Protein 8TFY (pdb70)

Structure (mmCIF, N/CA/C/O backbone):
data_8TFY
#
_entry.id   8TFY
#
_cell.length_a   38.671
_cell.length_b   44.531
_cell.length_c   124.808
_cell.angle_alpha   90.00
_cell.angle_beta   90.00
_cell.angle_gamma   90.00
#
_symmetry.space_group_name_H-M   'P 21 21 21'
#
loop_
_entity.id
_entity.type
_entity.pdbx_description
1 polymer "Probable RNA 2'-phosphotransferase"
2 non-polymer 'NADP NICOTINAMIDE-ADENINE-DINUCLEOTIDE PHOSPHATE'
3 non-polymer 'CHLORIDE ION'
4 water water
#
loop_
_atom_site.group_PDB
_atom_site.id
_atom_site.type_symbol
_atom_site.label_atom_id
_atom_site.label_alt_id
_atom_site.label_comp_id
_atom_site.label_asym_id
_atom_site.label_entity_id
_atom_site.label_seq_id
_atom_site.pdbx_PDB_ins_code
_atom_site.Cartn_x
_atom_site.Cartn_y
_atom_site.Cartn_z
_atom_site.occupancy
_atom_site.B_iso_or_equiv
_atom_site.auth_seq_id
_atom_site.auth_comp_id
_atom_site.auth_asym_id
_atom_site.auth_atom_id
_atom_site.pdbx_PDB_model_num
ATOM 1 N N . SER A 1 1 ? -8.051 12.068 58.563 1.00 29.12 1 SER A N 1
ATOM 2 C CA . SER A 1 1 ? -7.820 10.710 58.084 1.00 26.86 1 SER A CA 1
ATOM 3 C C . SER A 1 1 ? -6.458 10.555 57.432 1.00 25.34 1 SER A C 1
ATOM 4 O O . SER A 1 1 ? -5.880 11.544 56.904 1.00 22.43 1 SER A O 1
ATOM 7 N N . ARG A 1 2 ? -5.968 9.303 57.435 1.00 27.25 2 ARG A N 1
ATOM 8 C CA . ARG A 1 2 ? -4.714 8.991 56.751 1.00 22.53 2 ARG A CA 1
ATOM 9 C C . ARG A 1 2 ? -4.757 9.403 55.281 1.00 19.25 2 ARG A C 1
ATOM 10 O O . ARG A 1 2 ? -3.767 9.901 54.741 1.00 18.76 2 ARG A O 1
ATOM 18 N N . PHE A 1 3 ? -5.887 9.183 54.615 1.00 19.37 3 PHE A N 1
ATOM 19 C CA . PHE A 1 3 ? -5.974 9.518 53.197 1.00 21.09 3 PHE A CA 1
ATOM 20 C C . PHE A 1 3 ? -5.815 11.022 52.960 1.00 19.66 3 PHE A C 1
ATOM 21 O O . PHE A 1 3 ? -5.036 11.445 52.097 1.00 21.29 3 PHE A O 1
ATOM 29 N N . LYS A 1 4 ? -6.554 11.849 53.706 1.00 21.54 4 LYS A N 1
ATOM 30 C CA . LYS A 1 4 ? -6.475 13.295 53.488 1.00 20.68 4 LYS A CA 1
ATOM 31 C C . LYS A 1 4 ? -5.068 13.823 53.763 1.00 19.59 4 LYS A C 1
ATOM 32 O O . LYS A 1 4 ? -4.509 14.608 52.974 1.00 21.18 4 LYS A O 1
ATOM 38 N N . VAL A 1 5 ? -4.476 13.403 54.885 1.00 18.24 5 VAL A N 1
ATOM 39 C CA . VAL A 1 5 ? -3.143 13.901 55.214 1.00 17.21 5 VAL A CA 1
ATOM 40 C C . VAL A 1 5 ? -2.116 13.380 54.214 1.00 16.75 5 VAL A C 1
ATOM 41 O O . VAL A 1 5 ? -1.189 14.104 53.832 1.00 16.97 5 VAL A O 1
ATOM 45 N N . SER A 1 6 ? -2.243 12.118 53.787 1.00 15.49 6 SER A N 1
ATOM 46 C CA . SER A 1 6 ? -1.295 11.582 52.813 1.00 14.40 6 SER A CA 1
ATOM 47 C C . SER A 1 6 ? -1.405 12.315 51.486 1.00 16.06 6 SER A C 1
ATOM 48 O O . SER A 1 6 ? -0.393 12.580 50.835 1.00 15.32 6 SER A O 1
ATOM 51 N N . LYS A 1 7 ? -2.624 12.643 51.062 1.00 16.95 7 LYS A N 1
ATOM 52 C CA . LYS A 1 7 ? -2.776 13.376 49.810 1.00 17.46 7 LYS A CA 1
ATOM 53 C C . LYS A 1 7 ? -2.086 14.729 49.893 1.00 15.00 7 LYS A C 1
ATOM 54 O O . LYS A 1 7 ? -1.403 15.155 48.939 1.00 17.21 7 LYS A O 1
ATOM 60 N N . LEU A 1 8 ? -2.218 15.404 51.045 1.00 17.50 8 LEU A N 1
ATOM 61 C CA . LEU A 1 8 ? -1.507 16.670 51.217 1.00 15.65 8 LEU A CA 1
ATOM 62 C C . LEU A 1 8 ? 0.005 16.464 51.238 1.00 15.90 8 LEU A C 1
ATOM 63 O O . LEU A 1 8 ? 0.759 17.263 50.662 1.00 15.97 8 LEU A O 1
ATOM 68 N N . MET A 1 9 ? 0.472 15.415 51.924 1.00 15.61 9 MET A N 1
ATOM 69 C CA . MET A 1 9 ? 1.908 15.152 51.980 1.00 15.09 9 MET A CA 1
ATOM 70 C C . MET A 1 9 ? 2.436 14.970 50.558 1.00 15.60 9 MET A C 1
ATOM 71 O O . MET A 1 9 ? 3.503 15.483 50.208 1.00 15.86 9 MET A O 1
ATOM 76 N N . ALA A 1 10 ? 1.703 14.205 49.736 1.00 15.26 10 ALA A N 1
ATOM 77 C CA . ALA A 1 10 ? 2.157 13.944 48.368 1.00 16.01 10 ALA A CA 1
ATOM 78 C C . ALA A 1 10 ? 2.181 15.228 47.543 1.00 14.73 10 ALA A C 1
ATOM 79 O O . ALA A 1 10 ? 3.113 15.455 46.757 1.00 15.35 10 ALA A O 1
ATOM 81 N N . TYR A 1 11 ? 1.193 16.095 47.739 1.00 15.14 11 TYR A N 1
ATOM 82 C CA . TYR A 1 11 ? 1.196 17.388 47.051 1.00 14.99 11 TYR A CA 1
ATOM 83 C C . TYR A 1 11 ? 2.412 18.227 47.446 1.00 16.74 11 TYR A C 1
ATOM 84 O O . TYR A 1 11 ? 3.108 18.786 46.585 1.00 17.08 11 TYR A O 1
ATOM 93 N N . ILE A 1 12 ? 2.697 18.307 48.752 1.00 15.26 12 ILE A N 1
ATOM 94 C CA . ILE A 1 12 ? 3.820 19.118 49.233 1.00 15.31 12 ILE A CA 1
ATOM 95 C C . ILE A 1 12 ? 5.156 18.557 48.746 1.00 15.45 12 ILE A C 1
ATOM 96 O O . ILE A 1 12 ? 6.035 19.305 48.283 1.00 17.64 12 ILE A O 1
ATOM 101 N N . LEU A 1 13 ? 5.331 17.236 48.837 1.00 14.97 13 LEU A N 1
ATOM 102 C CA . LEU A 1 13 ? 6.625 16.616 48.567 1.00 14.61 13 LEU A CA 1
ATOM 103 C C . LEU A 1 13 ? 6.884 16.433 47.081 1.00 15.85 13 LEU A C 1
ATOM 104 O O . LEU A 1 13 ? 8.051 16.435 46.667 1.00 15.65 13 LEU A O 1
ATOM 109 N N . ARG A 1 14 ? 5.825 16.251 46.269 1.00 14.75 14 ARG A N 1
ATOM 110 C CA . ARG A 1 14 ? 6.013 16.058 44.828 1.00 15.40 14 ARG A CA 1
ATOM 111 C C . ARG A 1 14 ? 5.905 17.339 44.024 1.00 15.40 14 ARG A C 1
ATOM 112 O O . ARG A 1 14 ? 6.534 17.443 42.957 1.00 17.39 14 ARG A O 1
ATOM 120 N N . HIS A 1 15 ? 5.095 18.308 44.483 1.00 15.70 15 HIS A N 1
ATOM 121 C CA . HIS A 1 15 ? 4.680 19.366 43.571 1.00 16.56 15 HIS A CA 1
ATOM 122 C C . HIS A 1 15 ? 4.902 20.777 44.081 1.00 19.19 15 HIS A C 1
ATOM 123 O O . HIS A 1 15 ? 5.264 21.646 43.295 1.00 22.03 15 HIS A O 1
ATOM 130 N N . SER A 1 16 ? 4.630 21.066 45.352 1.00 17.37 16 SER A N 1
ATOM 131 C CA . SER A 1 16 ? 4.623 22.463 45.790 1.00 18.15 16 SER A CA 1
ATOM 132 C C . SER A 1 16 ? 5.204 22.626 47.189 1.00 19.44 16 SER A C 1
ATOM 133 O O . SER A 1 16 ? 4.549 23.159 48.092 1.00 21.71 16 SER A O 1
ATOM 136 N N . PRO A 1 17 ? 6.468 22.235 47.390 1.00 17.99 17 PRO A N 1
ATOM 137 C CA . PRO A 1 17 ? 7.055 22.418 48.734 1.00 18.51 17 PRO A CA 1
ATOM 138 C C . PRO A 1 17 ? 7.350 23.867 49.079 1.00 21.57 17 PRO A C 1
ATOM 139 O O . PRO A 1 17 ? 7.231 24.245 50.252 1.00 21.76 17 PRO A O 1
ATOM 143 N N . TRP A 1 18 ? 7.735 24.692 48.098 1.00 22.15 18 TRP A N 1
ATOM 144 C CA . TRP A 1 18 ? 8.087 26.082 48.382 1.00 22.43 18 TRP A CA 1
ATOM 145 C C . TRP A 1 18 ? 6.880 26.886 48.862 1.00 26.21 18 TRP A C 1
ATOM 146 O O . TRP A 1 18 ? 7.034 27.791 49.690 1.00 25.45 18 TRP A O 1
ATOM 157 N N . GLU A 1 19 ? 5.678 26.546 48.383 1.00 25.09 19 GLU A N 1
ATOM 158 C CA . GLU A 1 19 ? 4.443 27.179 48.842 1.00 25.44 19 GLU A CA 1
ATOM 159 C C . GLU A 1 19 ? 4.259 27.036 50.354 1.00 25.98 19 GLU A C 1
ATOM 160 O O . GLU A 1 19 ? 3.639 27.896 50.996 1.00 26.37 19 GLU A O 1
ATOM 166 N N . PHE A 1 20 ? 4.787 25.962 50.934 1.00 25.04 20 PHE A N 1
ATOM 167 C CA . PHE A 1 20 ? 4.684 25.707 52.362 1.00 27.28 20 PHE A CA 1
ATOM 168 C C . PHE A 1 20 ? 5.949 26.085 53.117 1.00 28.14 20 PHE A C 1
ATOM 169 O O . PHE A 1 20 ? 6.079 25.740 54.296 1.00 32.32 20 PHE A O 1
ATOM 177 N N . GLY A 1 21 ? 6.876 26.790 52.472 1.00 27.69 21 GLY A N 1
ATOM 178 C CA . GLY A 1 21 ? 8.098 27.219 53.124 1.00 28.26 21 GLY A CA 1
ATOM 179 C C . GLY A 1 21 ? 9.178 26.171 53.201 1.00 26.58 21 GLY A C 1
ATOM 180 O O . GLY A 1 21 ? 10.127 26.342 53.979 1.00 29.52 21 GLY A O 1
ATOM 181 N N . LEU A 1 22 ? 9.063 25.088 52.437 1.00 24.19 22 LEU A N 1
ATOM 182 C CA . LEU A 1 22 ? 10.028 23.997 52.464 1.00 21.88 22 LEU A CA 1
ATOM 183 C C . LEU A 1 22 ? 10.935 24.058 51.245 1.00 24.59 22 LEU A C 1
ATOM 184 O O . LEU A 1 22 ? 10.480 24.348 50.132 1.00 29.53 22 LEU A O 1
ATOM 189 N N . GLU A 1 23 ? 12.209 23.745 51.462 1.00 23.13 23 GLU A N 1
ATOM 190 C CA . GLU A 1 23 ? 13.235 23.742 50.414 1.00 24.15 23 GLU A CA 1
ATOM 191 C C . GLU A 1 23 ? 13.801 22.338 50.271 1.00 24.77 23 GLU A C 1
ATOM 192 O O . GLU A 1 23 ? 14.667 21.932 51.070 1.00 27.65 23 GLU A O 1
ATOM 198 N N . PRO A 1 24 ? 13.346 21.551 49.301 1.00 22.40 24 PRO A N 1
ATOM 199 C CA . PRO A 1 24 ? 13.878 20.192 49.161 1.00 18.99 24 PRO A CA 1
ATOM 200 C C . PRO A 1 24 ? 15.331 20.220 48.706 1.00 21.97 24 PRO A C 1
ATOM 201 O O . PRO A 1 24 ? 15.769 21.137 48.002 1.00 24.96 24 PRO A O 1
ATOM 205 N N . ASP A 1 25 ? 16.090 19.211 49.137 1.00 22.58 25 ASP A N 1
ATOM 206 C CA . ASP A 1 25 ? 17.445 19.058 48.632 1.00 24.06 25 ASP A CA 1
ATOM 207 C C . ASP A 1 25 ? 17.384 18.392 47.261 1.00 24.50 25 ASP A C 1
ATOM 208 O O . ASP A 1 25 ? 16.304 18.083 46.745 1.00 23.52 25 ASP A O 1
ATOM 213 N N . GLU A 1 26 ? 18.557 18.168 46.659 1.00 27.11 26 GLU A N 1
ATOM 214 C CA . GLU A 1 26 ? 18.603 17.653 45.294 1.00 26.06 26 GLU A CA 1
ATOM 215 C C . GLU A 1 26 ? 17.964 16.277 45.153 1.00 24.08 26 GLU A C 1
ATOM 216 O O . GLU A 1 26 ? 17.616 15.882 44.031 1.00 24.66 26 GLU A O 1
ATOM 222 N N . GLU A 1 27 ? 17.806 15.536 46.253 1.00 22.51 27 GLU A N 1
ATOM 223 C CA . GLU A 1 27 ? 17.225 14.202 46.232 1.00 21.50 27 GLU A CA 1
ATOM 224 C C . GLU A 1 27 ? 15.749 14.204 46.598 1.00 19.63 27 GLU A C 1
ATOM 225 O O . GLU A 1 27 ? 15.157 13.125 46.740 1.00 21.69 27 GLU A O 1
ATOM 231 N N . GLY A 1 28 ? 15.147 15.388 46.763 1.00 18.65 28 GLY A N 1
ATOM 232 C CA . GLY A 1 28 ? 13.743 15.504 47.111 1.00 16.64 28 GLY A CA 1
ATOM 233 C C . GLY A 1 28 ? 13.435 15.495 48.595 1.00 15.92 28 GLY A C 1
ATOM 234 O O . GLY A 1 28 ? 12.251 15.544 48.961 1.00 16.42 28 GLY A O 1
ATOM 235 N N . PHE A 1 29 ? 14.447 15.467 49.459 1.00 17.89 29 PHE A N 1
ATOM 236 C CA . PHE A 1 29 ? 14.203 15.368 50.895 1.00 15.41 29 PHE A CA 1
ATOM 237 C C . PHE A 1 29 ? 13.918 16.734 51.516 1.00 18.12 29 PHE A C 1
ATOM 238 O O . PHE A 1 29 ? 14.560 17.734 51.185 1.00 21.17 29 PHE A O 1
ATOM 246 N N . VAL A 1 30 ? 12.986 16.764 52.466 1.00 16.52 30 VAL A N 1
ATOM 247 C CA . VAL A 1 30 ? 12.783 17.925 53.325 1.00 16.84 30 VAL A CA 1
ATOM 248 C C . VAL A 1 30 ? 12.858 17.464 54.771 1.00 16.75 30 VAL A C 1
ATOM 249 O O . VAL A 1 30 ? 12.755 16.273 55.077 1.00 18.13 30 VAL A O 1
ATOM 253 N N . SER A 1 31 ? 13.027 18.430 55.670 1.00 18.39 31 SER A N 1
ATOM 254 C CA . SER A 1 31 ? 12.993 18.104 57.093 1.00 20.12 31 SER A CA 1
ATOM 255 C C . SER A 1 31 ? 11.603 17.614 57.479 1.00 20.24 31 SER A C 1
ATOM 256 O O . SER A 1 31 ? 10.603 18.271 57.178 1.00 19.39 31 SER A O 1
ATOM 259 N N . ILE A 1 32 ? 11.538 16.475 58.180 1.00 18.00 32 ILE A N 1
ATOM 260 C CA . ILE A 1 32 ? 10.237 15.961 58.585 1.00 18.06 32 ILE A CA 1
ATOM 261 C C . ILE A 1 32 ? 9.616 16.852 59.655 1.00 19.07 32 ILE A C 1
ATOM 262 O O . ILE A 1 32 ? 8.387 16.969 59.732 1.00 18.93 32 ILE A O 1
ATOM 267 N N . GLU A 1 33 ? 10.432 17.486 60.506 1.00 21.58 33 GLU A N 1
ATOM 268 C CA . GLU A 1 33 ? 9.849 18.419 61.478 1.00 21.06 33 GLU A CA 1
ATOM 269 C C . GLU A 1 33 ? 9.233 19.634 60.782 1.00 22.51 33 GLU A C 1
ATOM 270 O O . GLU A 1 33 ? 8.140 20.100 61.157 1.00 23.07 33 GLU A O 1
ATOM 276 N N . GLU A 1 34 ? 9.889 20.133 59.728 1.00 21.19 34 GLU A N 1
ATOM 277 C CA . GLU A 1 34 ? 9.284 21.232 58.991 1.00 23.02 34 GLU A CA 1
ATOM 278 C C . GLU A 1 34 ? 8.049 20.761 58.232 1.00 21.74 34 GLU A C 1
ATOM 279 O O . GLU A 1 34 ? 7.080 21.521 58.100 1.00 20.96 34 GLU A O 1
ATOM 285 N N . LEU A 1 35 ? 8.053 19.513 57.739 1.00 20.21 35 LEU A N 1
ATOM 286 C CA . LEU A 1 35 ? 6.862 19.000 57.071 1.00 16.97 35 LEU A CA 1
ATOM 287 C C . LEU A 1 35 ? 5.684 18.929 58.034 1.00 17.03 35 LEU A C 1
ATOM 288 O O . LEU A 1 35 ? 4.550 19.256 57.657 1.00 19.23 35 LEU A O 1
ATOM 293 N N . VAL A 1 36 ? 5.929 18.520 59.286 1.00 17.99 36 VAL A N 1
ATOM 294 C CA . VAL A 1 36 ? 4.847 18.516 60.274 1.00 20.01 36 VAL A CA 1
ATOM 295 C C . VAL A 1 36 ? 4.294 19.922 60.442 1.00 21.94 36 VAL A C 1
ATOM 296 O O . VAL A 1 36 ? 3.075 20.132 60.435 1.00 21.84 36 VAL A O 1
ATOM 300 N N . ASN A 1 37 ? 5.188 20.908 60.594 1.00 22.14 37 ASN A N 1
ATOM 301 C CA . ASN A 1 37 ? 4.727 22.290 60.734 1.00 24.49 37 ASN A CA 1
ATOM 302 C C . ASN A 1 37 ? 3.912 22.745 59.520 1.00 24.64 37 ASN A C 1
ATOM 303 O O . ASN A 1 37 ? 2.907 23.449 59.668 1.00 27.67 37 ASN A O 1
ATOM 308 N N . ALA A 1 38 ? 4.326 22.345 58.316 1.00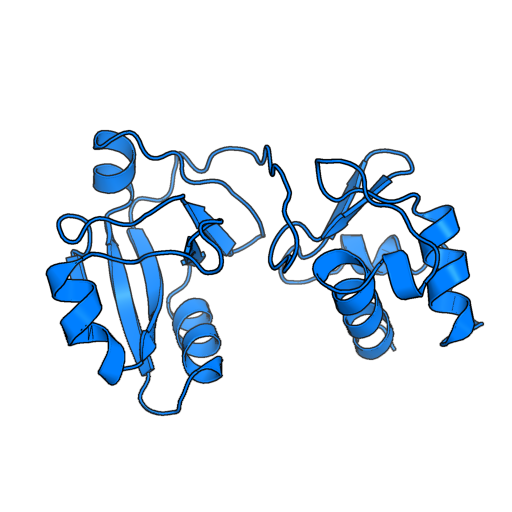 21.69 38 ALA A N 1
ATOM 309 C CA . ALA A 1 38 ? 3.590 22.689 57.102 1.00 22.04 38 ALA A CA 1
ATOM 310 C C . ALA A 1 38 ? 2.200 22.063 57.095 1.00 23.66 38 ALA A C 1
ATOM 311 O O . ALA A 1 38 ? 1.197 22.739 56.832 1.00 23.77 38 ALA A O 1
ATOM 313 N N . VAL A 1 39 ? 2.130 20.756 57.354 1.00 20.09 39 VAL A N 1
ATOM 314 C CA . VAL A 1 39 ? 0.858 20.043 57.345 1.00 18.73 39 VAL A CA 1
ATOM 315 C C . VAL A 1 39 ? -0.078 20.583 58.414 1.00 21.33 39 VAL A C 1
ATOM 316 O O . VAL A 1 39 ? -1.296 20.640 58.208 1.00 23.18 39 VAL A O 1
ATOM 320 N N . ARG A 1 40 ? 0.464 20.998 59.564 1.00 21.04 40 ARG A N 1
ATOM 321 C CA . ARG A 1 40 ? -0.385 21.514 60.636 1.00 25.19 40 ARG A CA 1
ATOM 322 C C . ARG A 1 40 ? -1.060 22.833 60.268 1.00 29.36 40 ARG A C 1
ATOM 323 O O . ARG A 1 40 ? -2.008 23.224 60.950 1.00 33.15 40 ARG A O 1
ATOM 331 N N . LYS A 1 41 ? -0.620 23.509 59.193 1.00 29.59 41 LYS A N 1
ATOM 332 C CA . LYS A 1 41 ? -1.348 24.682 58.710 1.00 31.72 41 LYS A CA 1
ATOM 333 C C . LYS A 1 41 ? -2.729 24.302 58.194 1.00 32.52 41 LYS A C 1
ATOM 334 O O . LYS A 1 41 ? -3.652 25.130 58.217 1.00 35.03 41 LYS A O 1
ATOM 340 N N . VAL A 1 42 ? -2.885 23.069 57.722 1.00 29.55 42 VAL A N 1
ATOM 341 C CA . VAL A 1 42 ? -4.166 22.567 57.244 1.00 28.04 42 VAL A CA 1
ATOM 342 C C . VAL A 1 42 ? -4.840 21.669 58.275 1.00 24.21 42 VAL A C 1
ATOM 343 O O . VAL A 1 42 ? -6.043 21.790 58.518 1.00 26.95 42 VAL A O 1
ATOM 347 N N . TYR A 1 43 ? -4.069 20.773 58.893 1.00 24.62 43 TYR A N 1
ATOM 348 C CA . TYR A 1 43 ? -4.580 19.741 59.800 1.00 24.24 43 TYR A CA 1
ATOM 349 C C . TYR A 1 43 ? -3.810 19.855 61.110 1.00 25.09 43 TYR A C 1
ATOM 350 O O . TYR A 1 43 ? -2.794 19.170 61.308 1.00 25.39 43 TYR A O 1
ATOM 359 N N . PRO A 1 44 ? -4.266 20.708 62.032 1.00 27.89 44 PRO A N 1
ATOM 360 C CA . PRO A 1 44 ? -3.428 21.057 63.201 1.00 27.80 44 PRO A CA 1
ATOM 361 C C . PRO A 1 44 ? -3.187 19.913 64.170 1.00 27.94 44 PRO A C 1
ATOM 362 O O . PRO A 1 44 ? -2.269 20.014 64.997 1.00 31.00 44 PRO A O 1
ATOM 366 N N . TRP A 1 45 ? -3.967 18.837 64.097 1.00 26.12 45 TRP A N 1
ATOM 367 C CA . TRP A 1 45 ? -3.837 17.687 64.988 1.00 23.45 45 TRP A CA 1
ATOM 368 C C . TRP A 1 45 ? -2.740 16.714 64.550 1.00 22.33 45 TRP A C 1
ATOM 369 O O . TRP A 1 45 ? -2.479 15.733 65.251 1.00 24.56 45 TRP A O 1
ATOM 380 N N . VAL A 1 46 ? -2.091 16.947 63.406 1.00 20.67 46 VAL A N 1
ATOM 381 C CA . VAL A 1 46 ? -1.070 16.025 62.930 1.00 20.16 46 VAL A CA 1
ATOM 382 C C . VAL A 1 46 ? 0.188 16.136 63.794 1.00 19.35 46 VAL A C 1
ATOM 383 O O . VAL A 1 46 ? 0.534 17.216 64.300 1.00 24.10 46 VAL A O 1
ATOM 387 N N . THR A 1 47 ? 0.859 14.997 63.992 1.00 18.60 47 THR A N 1
ATOM 388 C CA . THR A 1 47 ? 2.104 14.882 64.739 1.00 21.30 47 THR A CA 1
ATOM 389 C C . THR A 1 47 ? 3.162 14.217 63.871 1.00 18.43 47 THR A C 1
ATOM 390 O O . THR A 1 47 ? 2.853 13.589 62.841 1.00 18.93 47 THR A O 1
ATOM 394 N N . GLU A 1 48 ? 4.424 14.357 64.302 1.00 19.00 48 GLU A N 1
ATOM 395 C CA . GLU A 1 48 ? 5.512 13.662 63.622 1.00 18.20 48 GLU A CA 1
ATOM 396 C C . GLU A 1 48 ? 5.295 12.153 63.658 1.00 18.17 48 GLU A C 1
ATOM 397 O O . GLU A 1 48 ? 5.536 11.458 62.665 1.00 19.63 48 GLU A O 1
ATOM 403 N N . GLU A 1 49 ? 4.844 11.633 64.800 1.00 20.27 49 GLU A N 1
ATOM 404 C CA . GLU A 1 49 ? 4.545 10.215 64.910 1.00 21.23 49 GLU A CA 1
ATOM 405 C C . GLU A 1 49 ? 3.511 9.794 63.870 1.00 21.06 49 GLU A C 1
ATOM 406 O O . GLU A 1 49 ? 3.624 8.722 63.257 1.00 20.92 49 GLU A O 1
ATOM 412 N N . TYR A 1 50 ? 2.508 10.644 63.635 1.00 18.27 50 TYR A N 1
ATOM 413 C CA . TYR A 1 50 ? 1.480 10.333 62.647 1.00 16.99 50 TYR A CA 1
ATOM 414 C C . TYR A 1 50 ? 2.064 10.268 61.251 1.00 17.02 50 TYR A C 1
ATOM 415 O O . TYR A 1 50 ? 1.726 9.370 60.478 1.00 18.89 50 TYR A O 1
ATOM 424 N N . ILE A 1 51 ? 2.915 11.228 60.904 1.00 16.19 51 ILE A N 1
ATOM 425 C CA A ILE A 1 51 ? 3.516 11.206 59.571 0.49 16.16 51 ILE A CA 1
ATOM 426 C CA B ILE A 1 51 ? 3.536 11.220 59.576 0.51 15.72 51 ILE A CA 1
ATOM 427 C C . ILE A 1 51 ? 4.399 9.974 59.405 1.00 17.12 51 ILE A C 1
ATOM 428 O O . ILE A 1 51 ? 4.382 9.316 58.352 1.00 15.56 51 ILE A O 1
ATOM 437 N N . ARG A 1 52 ? 5.161 9.609 60.448 1.00 16.68 52 ARG A N 1
ATOM 438 C CA . ARG A 1 52 ? 5.982 8.411 60.360 1.00 16.53 52 ARG A CA 1
ATOM 439 C C . ARG A 1 52 ? 5.114 7.168 60.188 1.00 17.79 52 ARG A C 1
ATOM 440 O O . ARG A 1 52 ? 5.460 6.264 59.415 1.00 20.65 52 ARG A O 1
ATOM 448 N N . GLU A 1 53 ? 3.966 7.120 60.876 1.00 18.14 53 GLU A N 1
ATOM 449 C CA . GLU A 1 53 ? 3.032 6.007 60.710 1.00 18.27 53 GLU A CA 1
ATOM 450 C C . GLU A 1 53 ? 2.485 5.946 59.283 1.00 18.07 53 GLU A C 1
ATOM 451 O O . GLU A 1 53 ? 2.365 4.859 58.706 1.00 20.41 53 GLU A O 1
ATOM 457 N N . ILE A 1 54 ? 2.148 7.104 58.701 1.00 15.93 54 ILE A N 1
ATOM 458 C CA . ILE A 1 54 ? 1.675 7.133 57.314 1.00 14.92 54 ILE A CA 1
ATOM 459 C C . ILE A 1 54 ? 2.732 6.539 56.399 1.00 15.94 54 ILE A C 1
ATOM 460 O O . ILE A 1 54 ? 2.426 5.720 55.518 1.00 17.00 54 ILE A O 1
ATOM 465 N N . VAL A 1 55 ? 3.995 6.927 56.601 1.00 15.18 55 VAL A N 1
ATOM 466 C CA . VAL A 1 55 ? 5.073 6.392 55.759 1.00 15.47 55 VAL A CA 1
ATOM 467 C C . VAL A 1 55 ? 5.161 4.874 55.899 1.00 15.41 55 VAL A C 1
ATOM 468 O O . VAL A 1 55 ? 5.266 4.136 54.903 1.00 18.49 55 VAL A O 1
ATOM 472 N N . GLU A 1 56 ? 5.133 4.383 57.143 1.00 18.40 56 GLU A N 1
ATOM 473 C CA . GLU A 1 56 ? 5.275 2.951 57.390 1.00 21.08 56 GLU A CA 1
ATOM 474 C C . GLU A 1 56 ? 4.110 2.139 56.823 1.00 21.72 56 GLU A C 1
ATOM 475 O O . GLU A 1 56 ? 4.311 1.011 56.349 1.00 22.93 56 GLU A O 1
ATOM 481 N N . ARG A 1 57 ? 2.888 2.682 56.870 1.00 20.41 57 ARG A N 1
ATOM 482 C CA . ARG A 1 57 ? 1.685 1.964 56.459 1.00 21.29 57 ARG A CA 1
ATOM 483 C C . ARG A 1 57 ? 1.329 2.120 54.983 1.00 19.40 57 ARG A C 1
ATOM 484 O O . ARG A 1 57 ? 0.432 1.412 54.511 1.00 22.48 57 ARG A O 1
ATOM 492 N N . ASP A 1 58 ? 1.989 3.017 54.252 1.00 19.68 58 ASP A N 1
ATOM 493 C CA . ASP A 1 58 ? 1.567 3.322 52.890 1.00 19.42 58 ASP A CA 1
ATOM 494 C C . ASP A 1 58 ? 1.665 2.093 51.988 1.00 21.95 58 ASP A C 1
ATOM 495 O O . ASP A 1 58 ? 2.714 1.446 51.899 1.00 23.13 58 ASP A O 1
ATOM 500 N N . GLU A 1 59 ? 0.564 1.801 51.289 1.00 23.13 59 GLU A N 1
ATOM 501 C CA . GLU A 1 59 ? 0.422 0.561 50.529 1.00 24.75 59 GLU A CA 1
ATOM 502 C C . GLU A 1 59 ? 1.271 0.542 49.264 1.00 23.60 59 GLU A C 1
ATOM 503 O O . GLU A 1 59 ? 1.537 -0.541 48.730 1.00 25.26 59 GLU A O 1
ATOM 509 N N . LYS A 1 60 ? 1.674 1.705 48.752 1.00 18.53 60 LYS A N 1
ATOM 510 C CA . LYS A 1 60 ? 2.494 1.758 47.548 1.00 18.14 60 LYS A CA 1
ATOM 511 C C . LYS A 1 60 ? 3.957 2.040 47.831 1.00 19.40 60 LYS A C 1
ATOM 512 O O . LYS A 1 60 ? 4.766 2.020 46.895 1.00 21.49 60 LYS A O 1
ATOM 518 N N . GLY A 1 61 ? 4.321 2.295 49.086 1.00 18.70 61 GLY A N 1
ATOM 519 C CA . GLY A 1 61 ? 5.666 2.770 49.361 1.00 18.57 61 GLY A CA 1
ATOM 520 C C . GLY A 1 61 ? 5.903 4.162 48.812 1.00 15.70 61 GLY A C 1
ATOM 521 O O . GLY A 1 61 ? 6.992 4.445 48.301 1.00 20.40 61 GLY A O 1
ATOM 522 N N . ARG A 1 62 ? 4.917 5.053 48.939 1.00 16.16 62 ARG A N 1
ATOM 523 C CA . ARG A 1 62 ? 5.035 6.399 48.375 1.00 14.56 62 ARG A CA 1
ATOM 524 C C . ARG A 1 62 ? 6.180 7.207 48.966 1.00 14.85 62 ARG A C 1
ATOM 525 O O . ARG A 1 62 ? 6.716 8.097 48.285 1.00 16.75 62 ARG A O 1
ATOM 533 N N . TYR A 1 63 ? 6.541 6.963 50.229 1.00 15.16 63 TYR A N 1
ATOM 534 C CA . TYR A 1 63 ? 7.426 7.858 50.954 1.00 14.64 63 TYR A CA 1
ATOM 535 C C . TYR A 1 63 ? 8.661 7.128 51.459 1.00 13.75 63 TYR A C 1
ATOM 536 O O . TYR A 1 63 ? 8.671 5.908 51.623 1.00 16.87 63 TYR A O 1
ATOM 545 N N . GLU A 1 64 ? 9.687 7.914 51.774 1.00 16.00 64 GLU A N 1
ATOM 546 C CA . GLU A 1 64 ? 10.915 7.390 52.354 1.00 16.31 64 GLU A CA 1
ATOM 547 C C . GLU A 1 64 ? 11.394 8.344 53.439 1.00 16.86 64 GLU A C 1
ATOM 548 O O . GLU A 1 64 ? 11.465 9.557 53.202 1.00 17.72 64 GLU A O 1
ATOM 554 N N . ILE A 1 65 ? 11.732 7.807 54.619 1.00 18.82 65 ILE A N 1
ATOM 555 C CA . ILE A 1 65 ? 12.344 8.591 55.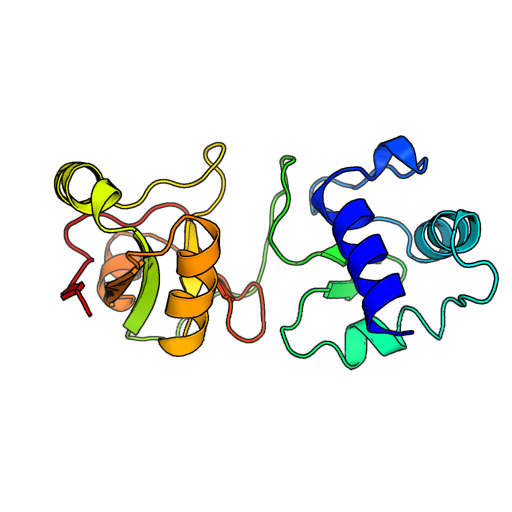694 1.00 18.50 65 ILE A CA 1
ATOM 556 C C . ILE A 1 65 ? 13.759 8.086 55.926 1.00 17.10 65 ILE A C 1
ATOM 557 O O . ILE A 1 65 ? 13.988 6.874 56.036 1.00 22.12 65 ILE A O 1
ATOM 562 N N . ARG A 1 66 ? 14.708 9.010 55.987 1.00 17.48 66 ARG A N 1
ATOM 563 C CA . ARG A 1 66 ? 16.077 8.703 56.396 1.00 20.07 66 ARG A CA 1
ATOM 564 C C . ARG A 1 66 ? 16.468 9.718 57.456 1.00 22.10 66 ARG A C 1
ATOM 565 O O . ARG A 1 66 ? 16.604 10.911 57.160 1.00 23.58 66 ARG A O 1
ATOM 573 N N . GLY A 1 67 ? 16.608 9.246 58.691 1.00 23.44 67 GLY A N 1
ATOM 574 C CA . GLY A 1 67 ? 16.893 10.147 59.793 1.00 23.16 67 GLY A CA 1
ATOM 575 C C . GLY A 1 67 ? 15.759 11.137 59.965 1.00 23.91 67 GLY A C 1
ATOM 576 O O . GLY A 1 67 ? 14.592 10.765 60.168 1.00 24.78 67 GLY A O 1
ATOM 577 N N . ASN A 1 68 ? 16.103 12.415 59.833 1.00 23.26 68 ASN A N 1
ATOM 578 C CA . ASN A 1 68 ? 15.172 13.525 59.944 1.00 24.43 68 ASN A CA 1
ATOM 579 C C . ASN A 1 68 ? 14.615 13.988 58.601 1.00 22.02 68 ASN A C 1
ATOM 580 O O . ASN A 1 68 ? 13.922 15.013 58.548 1.00 24.69 68 ASN A O 1
ATOM 585 N N . LYS A 1 69 ? 14.918 13.277 57.522 1.00 20.09 69 LYS A N 1
ATOM 586 C CA . LYS A 1 69 ? 14.586 13.709 56.169 1.00 20.63 69 LYS A CA 1
ATOM 587 C C . LYS A 1 69 ? 13.477 12.834 55.613 1.00 18.54 69 LYS A C 1
ATOM 588 O O . LYS A 1 69 ? 13.485 11.613 55.814 1.00 20.82 69 LYS A O 1
ATOM 594 N N . ILE A 1 70 ? 12.528 13.445 54.913 1.00 16.91 70 ILE A N 1
ATOM 595 C CA . ILE A 1 70 ? 11.438 12.699 54.292 1.00 16.24 70 ILE A CA 1
ATOM 596 C C . ILE A 1 70 ? 11.295 13.135 52.841 1.00 16.14 70 ILE A C 1
ATOM 597 O O . ILE A 1 70 ? 11.463 14.317 52.517 1.00 14.69 70 ILE A O 1
ATOM 602 N N . ARG A 1 71 ? 10.983 12.176 51.966 1.00 16.42 71 ARG A N 1
ATOM 603 C CA . ARG A 1 71 ? 10.693 12.513 50.577 1.00 14.96 71 ARG A CA 1
ATOM 604 C C . ARG A 1 71 ? 9.584 11.628 50.042 1.00 12.53 71 ARG A C 1
ATOM 605 O O . ARG A 1 71 ? 9.275 10.563 50.594 1.00 14.76 71 ARG A O 1
ATOM 613 N N . ALA A 1 72 ? 8.992 12.084 48.938 1.00 13.42 72 ALA A N 1
ATOM 614 C CA . ALA A 1 72 ? 8.274 11.182 48.055 1.00 14.05 72 ALA A CA 1
ATOM 615 C C . ALA A 1 72 ? 9.286 10.412 47.216 1.00 13.98 72 ALA A C 1
ATOM 616 O O . ALA A 1 72 ? 10.314 10.959 46.804 1.00 16.65 72 ALA A O 1
ATOM 618 N N . ARG A 1 73 ? 9.026 9.120 47.010 1.00 15.00 73 ARG A N 1
ATOM 619 C CA . ARG A 1 73 ? 9.963 8.308 46.228 1.00 14.37 73 ARG A CA 1
ATOM 620 C C . ARG A 1 73 ? 9.774 8.445 44.726 1.00 16.66 73 ARG A C 1
ATOM 621 O O . ARG A 1 73 ? 10.685 8.082 43.979 1.00 19.07 73 ARG A O 1
ATOM 629 N N . TYR A 1 74 ? 8.626 8.943 44.272 1.00 16.77 74 TYR A N 1
ATOM 630 C CA . TYR A 1 74 ? 8.371 9.080 42.843 1.00 16.25 74 TYR A CA 1
ATOM 631 C C . TYR A 1 74 ? 7.302 10.144 42.652 1.00 15.90 74 TYR A C 1
ATOM 632 O O . TYR A 1 74 ? 6.707 10.642 43.613 1.00 17.39 74 TYR A O 1
ATOM 641 N N . GLY A 1 75 ? 7.090 10.516 41.398 1.00 17.04 75 GLY A N 1
ATOM 642 C CA . GLY A 1 75 ? 5.969 11.371 41.059 1.00 18.54 75 GLY A CA 1
ATOM 643 C C . GLY A 1 75 ? 6.232 12.856 41.115 1.00 18.66 75 GLY A C 1
ATOM 644 O O . GLY A 1 75 ? 5.286 13.639 40.948 1.00 21.17 75 GLY A O 1
ATOM 645 N N . HIS A 1 76 ? 7.477 13.271 41.341 1.00 18.30 76 HIS A N 1
ATOM 646 C CA . HIS A 1 76 ? 7.802 14.688 41.416 1.00 17.91 76 HIS A CA 1
ATOM 647 C C . HIS A 1 76 ? 7.534 15.377 40.086 1.00 19.31 76 HIS A C 1
ATOM 648 O O . HIS A 1 76 ? 7.731 14.802 39.011 1.00 23.15 76 HIS A O 1
ATOM 655 N N . SER A 1 77 ? 7.113 16.637 40.173 1.00 19.20 77 SER A N 1
ATOM 656 C CA . SER A 1 77 ? 7.039 17.523 39.017 1.00 19.59 77 SER A CA 1
ATOM 657 C C . SER A 1 77 ? 8.152 18.567 38.997 1.00 18.21 77 SER A C 1
ATOM 658 O O . SER A 1 77 ? 8.093 19.501 38.185 1.00 24.01 77 SER A O 1
ATOM 661 N N . TYR A 1 78 ? 9.163 18.430 39.851 1.00 18.86 78 TYR A N 1
ATOM 662 C CA . TYR A 1 78 ? 10.363 19.254 39.848 1.00 19.66 78 TYR A CA 1
ATOM 663 C C . TYR A 1 78 ? 11.577 18.335 39.808 1.00 19.91 78 TYR A C 1
ATOM 664 O O . TYR A 1 78 ? 11.464 17.136 40.085 1.00 20.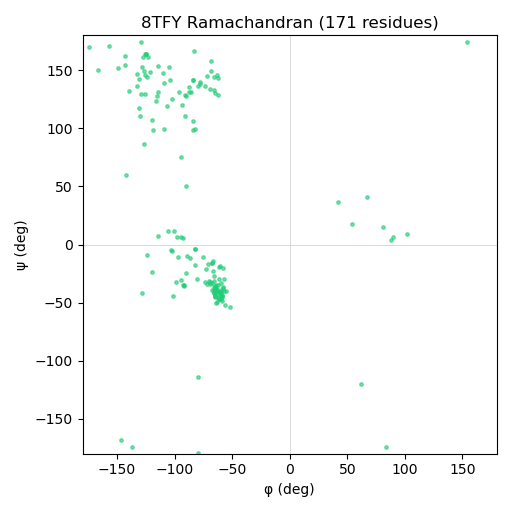67 78 TYR A O 1
ATOM 673 N N . PRO A 1 79 ? 12.745 18.852 39.423 1.00 21.36 79 PRO A N 1
ATOM 674 C CA . PRO A 1 79 ? 13.906 17.970 39.209 1.00 21.96 79 PRO A CA 1
ATOM 675 C C . PRO A 1 79 ? 14.423 17.376 40.510 1.00 20.51 79 PRO A C 1
ATOM 676 O O . PRO A 1 79 ? 14.612 18.085 41.503 1.00 23.15 79 PRO A O 1
ATOM 680 N N . VAL A 1 80 ? 14.681 16.068 40.485 1.00 21.35 80 VAL A N 1
ATOM 681 C CA . VAL A 1 80 ? 15.282 15.351 41.605 1.00 21.63 80 VAL A CA 1
ATOM 682 C C . VAL A 1 80 ? 16.228 14.301 41.043 1.00 23.38 80 VAL A C 1
ATOM 683 O O . VAL A 1 80 ? 16.060 13.833 39.913 1.00 27.91 80 VAL A O 1
ATOM 687 N N . ILE A 1 81 ? 17.225 13.923 41.837 1.00 23.40 81 ILE A N 1
ATOM 688 C CA . ILE A 1 81 ? 18.030 12.745 41.555 1.00 27.70 81 ILE A CA 1
ATOM 689 C C . ILE A 1 81 ? 17.620 11.668 42.548 1.00 28.17 81 ILE A C 1
ATOM 690 O O . ILE A 1 81 ? 17.693 11.872 43.766 1.00 29.24 81 ILE A O 1
ATOM 695 N N . LEU A 1 82 ? 17.118 10.554 42.024 1.00 27.78 82 LEU A N 1
ATOM 696 C CA . LEU A 1 82 ? 16.581 9.458 42.819 1.00 27.82 82 LEU A CA 1
ATOM 697 C C . LEU A 1 82 ? 17.541 8.283 42.710 1.00 31.95 82 LEU A C 1
ATOM 698 O O . LEU A 1 82 ? 17.518 7.534 41.727 1.00 38.16 82 LEU A O 1
ATOM 703 N N . ARG A 1 83 ? 18.376 8.126 43.729 1.00 28.32 83 ARG A N 1
ATOM 704 C CA . ARG A 1 83 ? 19.366 7.058 43.781 1.00 28.76 83 ARG A CA 1
ATOM 705 C C . ARG A 1 83 ? 18.796 5.809 44.446 1.00 26.59 83 ARG A C 1
ATOM 706 O O . ARG A 1 83 ? 19.375 5.245 45.374 1.00 29.88 83 ARG A O 1
ATOM 714 N N . HIS A 1 84 ? 17.627 5.385 43.971 1.00 24.32 84 HIS A N 1
ATOM 715 C CA . HIS A 1 84 ? 16.980 4.200 44.505 1.00 23.48 84 HIS A CA 1
ATOM 716 C C . HIS A 1 84 ? 17.753 2.940 44.153 1.00 25.90 84 HIS A C 1
ATOM 717 O O . HIS A 1 84 ? 18.510 2.890 43.179 1.00 28.81 84 HIS A O 1
ATOM 724 N N . GLU A 1 85 ? 17.512 1.898 44.948 1.00 27.78 85 GLU A N 1
ATOM 725 C CA . GLU A 1 85 ? 18.118 0.598 44.700 1.00 29.26 85 GLU A CA 1
ATOM 726 C C . GLU A 1 85 ? 17.653 0.061 43.353 1.00 25.68 85 GLU A C 1
ATOM 727 O O . GLU A 1 85 ? 16.508 0.279 42.937 1.00 24.78 85 GLU A O 1
ATOM 733 N N . GLU A 1 86 ? 18.562 -0.611 42.658 1.00 27.85 86 GLU A N 1
ATOM 734 C CA . GLU A 1 86 ? 18.274 -1.103 41.320 1.00 27.12 86 GLU A CA 1
ATOM 735 C C . GLU A 1 86 ? 17.416 -2.363 41.389 1.00 26.86 86 GLU A C 1
ATOM 736 O O . GLU A 1 86 ? 17.628 -3.235 42.241 1.00 31.73 86 GLU A O 1
ATOM 742 N N . ASP A 1 87 ? 16.421 -2.440 40.508 1.00 25.98 87 ASP A N 1
ATOM 743 C CA . ASP A 1 87 ? 15.678 -3.681 40.302 1.00 26.88 87 ASP A CA 1
ATOM 744 C C . ASP A 1 87 ? 16.472 -4.525 39.317 1.00 27.60 87 ASP A C 1
ATOM 745 O O . ASP A 1 87 ? 16.498 -4.226 38.119 1.00 29.43 87 ASP A O 1
ATOM 750 N N . LYS A 1 88 ? 17.121 -5.575 39.816 1.00 28.45 88 LYS A N 1
ATOM 751 C CA . LYS A 1 88 ? 17.855 -6.487 38.958 1.00 31.02 88 LYS A CA 1
ATOM 752 C C . LYS A 1 88 ? 17.103 -7.785 38.703 1.00 31.22 88 LYS A C 1
ATOM 753 O O . LYS A 1 88 ? 17.557 -8.587 37.883 1.00 35.23 88 LYS A O 1
ATOM 759 N N . GLU A 1 89 ? 15.957 -7.994 39.356 1.00 30.18 89 GLU A N 1
ATOM 760 C CA . GLU A 1 89 ? 15.243 -9.269 39.308 1.00 31.06 89 GLU A CA 1
ATOM 761 C C . GLU A 1 89 ? 14.082 -9.314 38.324 1.00 27.48 89 GLU A C 1
ATOM 762 O O . GLU A 1 89 ? 13.784 -10.395 37.804 1.00 30.63 89 GLU A O 1
ATOM 768 N N . SER A 1 90 ? 13.382 -8.206 38.084 1.00 24.51 90 SER A N 1
ATOM 769 C CA . SER A 1 90 ? 12.209 -8.264 37.223 1.00 24.29 90 SER A CA 1
ATOM 770 C C . SER A 1 90 ? 12.614 -8.618 35.795 1.00 22.23 90 SER A C 1
ATOM 771 O O . SER A 1 90 ? 13.562 -8.055 35.242 1.00 24.71 90 SER A O 1
ATOM 774 N N . LYS A 1 91 ? 11.895 -9.559 35.207 1.00 22.79 91 LYS A N 1
ATOM 775 C CA . LYS A 1 91 ? 12.037 -9.901 33.795 1.00 24.06 91 LYS A CA 1
ATOM 776 C C . LYS A 1 91 ? 11.069 -9.131 32.911 1.00 22.87 91 LYS A C 1
ATOM 777 O O . LYS A 1 91 ? 11.423 -8.753 31.787 1.00 23.29 91 LYS A O 1
ATOM 783 N N . VAL A 1 92 ? 9.872 -8.859 33.413 1.00 19.92 92 VAL A N 1
ATOM 784 C CA . VAL A 1 92 ? 8.811 -8.215 32.654 1.00 18.20 92 VAL A CA 1
ATOM 785 C C . VAL A 1 92 ? 8.245 -7.097 33.517 1.00 18.95 92 VAL A C 1
ATOM 786 O O . VAL A 1 92 ? 8.040 -7.286 34.720 1.00 19.60 92 VAL A O 1
ATOM 790 N N . LEU A 1 93 ? 8.017 -5.930 32.915 1.00 16.83 93 LEU A N 1
ATOM 791 C CA . LEU A 1 93 ? 7.311 -4.834 33.567 1.00 15.02 93 LEU A CA 1
ATOM 792 C C . LEU A 1 93 ? 6.193 -4.345 32.657 1.00 14.34 93 LEU A C 1
ATOM 793 O O . LEU A 1 93 ? 6.060 -4.791 31.512 1.00 17.29 93 LEU A O 1
ATOM 798 N N . TYR A 1 94 ? 5.378 -3.414 33.163 1.00 14.54 94 TYR A N 1
ATOM 799 C CA . TYR A 1 94 ? 4.195 -2.959 32.445 1.00 15.07 94 TYR A CA 1
ATOM 800 C C . TYR A 1 94 ? 4.119 -1.441 32.442 1.00 15.67 94 TYR A C 1
ATOM 801 O O . TYR A 1 94 ? 4.519 -0.781 33.405 1.00 17.17 94 TYR A O 1
ATOM 810 N N . HIS A 1 95 ? 3.588 -0.890 31.347 1.00 15.45 95 HIS A N 1
ATOM 811 C CA . HIS A 1 95 ? 3.380 0.550 31.229 1.00 16.37 95 HIS A CA 1
ATOM 812 C C . HIS A 1 95 ? 1.963 0.808 30.744 1.00 17.97 95 HIS A C 1
ATOM 813 O O . HIS A 1 95 ? 1.618 0.427 29.622 1.00 18.98 95 HIS A O 1
ATOM 820 N N . GLY A 1 96 ? 1.158 1.487 31.561 1.00 16.19 96 GLY A N 1
ATOM 821 C CA . GLY A 1 96 ? -0.194 1.847 31.171 1.00 18.70 96 GLY A CA 1
ATOM 822 C C . GLY A 1 96 ? -0.234 3.147 30.391 1.00 19.74 96 GLY A C 1
ATOM 823 O O . GLY A 1 96 ? 0.360 4.151 30.802 1.00 21.82 96 GLY A O 1
ATOM 824 N N . THR A 1 97 ? -0.925 3.126 29.255 1.00 18.96 97 THR A N 1
ATOM 825 C CA . THR A 1 97 ? -1.065 4.347 28.482 1.00 23.35 97 THR A CA 1
ATOM 826 C C . THR A 1 97 ? -2.435 4.311 27.819 1.00 23.13 97 THR A C 1
ATOM 827 O O . THR A 1 97 ? -3.283 3.479 28.166 1.00 23.76 97 THR A O 1
ATOM 831 N N . VAL A 1 98 ? -2.658 5.218 26.872 1.00 23.69 98 VAL A N 1
ATOM 832 C CA . VAL A 1 98 ? -3.900 5.255 26.103 1.00 23.94 98 VAL A CA 1
ATOM 833 C C . VAL A 1 98 ? -3.604 4.936 24.641 1.00 25.01 98 VAL A C 1
ATOM 834 O O . VAL A 1 98 ? -2.498 5.169 24.144 1.00 25.07 98 VAL A O 1
ATOM 838 N N . ARG A 1 99 ? -4.621 4.402 23.952 1.00 23.38 99 ARG A N 1
ATOM 839 C CA . ARG A 1 99 ? -4.441 3.876 22.595 1.00 22.18 99 ARG A CA 1
ATOM 840 C C . ARG A 1 99 ? -3.901 4.940 21.640 1.00 25.07 99 ARG A C 1
ATOM 841 O O . ARG A 1 99 ? -3.072 4.644 20.765 1.00 25.33 99 ARG A O 1
ATOM 849 N N . ARG A 1 100 ? -4.349 6.186 21.807 1.00 25.91 100 ARG A N 1
ATOM 850 C CA . ARG A 1 100 ? -3.912 7.286 20.955 1.00 30.09 100 ARG A CA 1
ATOM 851 C C . ARG A 1 100 ? -2.395 7.485 20.977 1.00 29.72 100 ARG A C 1
ATOM 852 O O . ARG A 1 100 ? -1.856 8.087 20.046 1.00 33.41 100 ARG A O 1
ATOM 860 N N . ASN A 1 101 ? -1.693 6.992 22.005 1.00 26.94 101 ASN A N 1
ATOM 861 C CA . ASN A 1 101 ? -0.242 7.154 22.094 1.00 26.64 101 ASN A CA 1
ATOM 862 C C . ASN A 1 101 ? 0.545 6.067 21.360 1.00 27.35 101 ASN A C 1
ATOM 863 O O . ASN A 1 101 ? 1.763 6.238 21.151 1.00 28.52 101 ASN A O 1
ATOM 868 N N . LEU A 1 102 ? -0.117 4.984 20.926 1.00 25.34 102 LEU A N 1
ATOM 869 C CA . LEU A 1 102 ? 0.616 3.860 20.338 1.00 26.83 102 LEU A CA 1
ATOM 870 C C . LEU A 1 102 ? 1.416 4.290 19.114 1.00 28.97 102 LEU A C 1
ATOM 871 O O . LEU A 1 102 ? 2.590 3.915 18.967 1.00 25.91 102 LEU A O 1
ATOM 876 N N . LYS A 1 103 ? 0.811 5.099 18.239 1.00 30.63 103 LYS A N 1
ATOM 877 C CA . LYS A 1 103 ? 1.518 5.541 17.041 1.00 33.97 103 LYS A CA 1
ATOM 878 C C . LYS A 1 103 ? 2.871 6.128 17.409 1.00 35.39 103 LYS A C 1
ATOM 879 O O . LYS A 1 103 ? 3.923 5.644 16.954 1.00 34.95 103 LYS A O 1
ATOM 885 N N . GLY A 1 104 ? 2.865 7.105 18.325 1.00 34.29 104 GLY A N 1
ATOM 886 C CA . GLY A 1 104 ? 4.111 7.749 18.696 1.00 34.17 104 GLY A CA 1
ATOM 887 C C . GLY A 1 104 ? 5.039 6.787 19.405 1.00 31.90 104 GLY A C 1
ATOM 888 O O . GLY A 1 104 ? 6.241 6.738 19.117 1.00 33.32 104 GLY A O 1
ATOM 889 N N . ILE A 1 105 ? 4.484 5.962 20.296 1.00 26.46 105 ILE A N 1
ATOM 890 C CA . ILE A 1 105 ? 5.343 5.059 21.047 1.00 27.32 105 ILE A CA 1
ATOM 891 C C . ILE A 1 105 ? 6.003 4.082 20.091 1.00 30.57 105 ILE A C 1
ATOM 892 O O . ILE A 1 105 ? 7.213 3.818 20.190 1.00 31.68 105 ILE A O 1
ATOM 897 N N . MET A 1 106 ? 5.245 3.624 19.072 1.00 31.66 106 MET A N 1
ATOM 898 C CA . MET A 1 106 ? 5.803 2.612 18.185 1.00 34.13 106 MET A CA 1
ATOM 899 C C . MET A 1 106 ? 6.880 3.201 17.296 1.00 35.47 106 MET A C 1
ATOM 900 O O . MET A 1 106 ? 7.686 2.450 16.735 1.00 37.80 106 MET A O 1
ATOM 905 N N . ARG A 1 107 ? 6.926 4.525 17.174 1.00 35.68 107 ARG A N 1
ATOM 906 C CA . ARG A 1 107 ? 8.007 5.140 16.425 1.00 39.83 107 ARG A CA 1
ATOM 907 C C . ARG A 1 107 ? 9.180 5.507 17.317 1.00 41.46 107 ARG A C 1
ATOM 908 O O . ARG A 1 107 ? 10.337 5.383 16.898 1.00 43.66 107 ARG A O 1
ATOM 916 N N . GLU A 1 108 ? 8.916 5.914 18.552 1.00 37.75 108 GLU A N 1
ATOM 917 C CA . GLU A 1 108 ? 9.924 6.633 19.312 1.00 37.77 108 GLU A CA 1
ATOM 918 C C . GLU A 1 108 ? 10.231 5.972 20.645 1.00 33.33 108 GLU A C 1
ATOM 919 O O . GLU A 1 108 ? 11.214 6.344 21.300 1.00 35.36 108 GLU A O 1
ATOM 925 N N . GLY A 1 109 ? 9.456 4.982 21.035 1.00 29.69 109 GLY A N 1
ATOM 926 C CA . GLY A 1 109 ? 9.574 4.406 22.347 1.00 27.47 109 GLY A CA 1
ATOM 927 C C . GLY A 1 109 ? 8.793 5.232 23.346 1.00 25.31 109 GLY A C 1
ATOM 928 O O . GLY A 1 109 ? 8.075 6.175 22.997 1.00 26.30 109 GLY A O 1
ATOM 929 N N . ILE A 1 110 ? 8.930 4.856 24.614 1.00 24.11 110 ILE A N 1
ATOM 930 C CA . ILE A 1 110 ? 8.276 5.570 25.699 1.00 22.12 110 ILE A CA 1
ATOM 931 C C . ILE A 1 110 ? 9.242 6.608 26.250 1.00 24.60 110 ILE A C 1
ATOM 932 O O . ILE A 1 110 ? 10.329 6.263 26.732 1.00 24.30 110 ILE A O 1
ATOM 937 N N . LYS A 1 111 ? 8.841 7.875 26.185 1.00 24.65 111 LYS A N 1
ATOM 938 C CA . LYS A 1 111 ? 9.596 8.983 26.742 1.00 29.43 111 LYS A CA 1
ATOM 939 C C . LYS A 1 111 ? 8.965 9.491 28.031 1.00 29.91 111 LYS A C 1
ATOM 940 O O . LYS A 1 111 ? 7.761 9.346 28.250 1.00 29.85 111 LYS A O 1
ATOM 946 N N . PRO A 1 112 ? 9.757 10.072 28.918 1.00 27.97 112 PRO A N 1
ATOM 947 C CA . PRO A 1 112 ? 9.208 10.559 30.188 1.00 32.35 112 PRO A CA 1
ATOM 948 C C . PRO A 1 112 ? 8.583 11.942 30.060 1.00 36.71 112 PRO A C 1
ATOM 949 O O . PRO A 1 112 ? 8.751 12.655 29.069 1.00 49.31 112 PRO A O 1
ATOM 953 N N . MET A 1 113 ? 7.828 12.294 31.098 0.86 52.57 113 MET A N 1
ATOM 954 C CA . MET A 1 113 ? 7.480 13.684 31.346 0.86 54.02 113 MET A CA 1
ATOM 955 C C . MET A 1 113 ? 8.752 14.453 31.686 0.86 38.34 113 MET A C 1
ATOM 956 O O . MET A 1 113 ? 9.661 13.906 32.312 0.86 42.03 113 MET A O 1
ATOM 961 N N . LYS A 1 114 ? 8.833 15.713 31.245 1.00 51.41 114 LYS A N 1
ATOM 962 C CA . LYS A 1 114 ? 9.947 16.584 31.627 1.00 68.51 114 LYS A CA 1
ATOM 963 C C . LYS A 1 114 ? 11.319 15.919 31.611 1.00 65.28 114 LYS A C 1
ATOM 964 O O . LYS A 1 114 ? 12.145 16.196 32.487 1.00 48.56 114 LYS A O 1
ATOM 970 N N . ARG A 1 115 ? 11.556 15.017 30.657 1.00 70.96 115 ARG A N 1
ATOM 971 C CA . ARG A 1 115 ? 12.841 14.326 30.499 1.00 62.88 115 ARG A CA 1
ATOM 972 C C . ARG A 1 115 ? 13.297 13.625 31.785 1.00 58.81 115 ARG A C 1
ATOM 973 O O . ARG A 1 115 ? 14.478 13.287 31.929 1.00 75.20 115 ARG A O 1
ATOM 981 N N . GLN A 1 116 ? 12.379 13.396 32.728 1.00 46.97 116 GLN A N 1
ATOM 982 C CA . GLN A 1 116 ? 12.716 12.709 33.969 1.00 55.66 116 GLN A CA 1
ATOM 983 C C . GLN A 1 116 ? 12.784 11.189 33.788 1.00 31.09 116 GLN A C 1
ATOM 984 O O . GLN A 1 116 ? 13.702 10.674 33.138 1.00 37.71 116 GLN A O 1
ATOM 990 N N . TYR A 1 117 ? 11.882 10.451 34.422 1.00 33.28 117 TYR A N 1
ATOM 991 C CA . TYR A 1 117 ? 11.829 9.007 34.305 1.00 20.97 117 TYR A CA 1
ATOM 992 C C . TYR A 1 117 ? 10.474 8.575 33.767 1.00 31.66 117 TYR A C 1
ATOM 993 O O . TYR A 1 117 ? 9.444 9.198 34.033 1.00 38.69 117 TYR A O 1
ATOM 1002 N N . VAL A 1 118 ? 10.501 7.489 33.035 1.00 17.68 118 VAL A N 1
ATOM 1003 C CA . VAL A 1 118 ? 9.319 6.727 32.664 1.00 17.28 118 VAL A CA 1
ATOM 1004 C C . VAL A 1 118 ? 8.926 5.865 33.849 1.00 15.94 118 VAL A C 1
ATOM 1005 O O . VAL A 1 118 ? 9.784 5.243 34.502 1.00 18.56 118 VAL A O 1
ATOM 1009 N N . HIS A 1 119 ? 7.625 5.828 34.138 1.00 18.06 119 HIS A N 1
ATOM 1010 C CA . HIS A 1 119 ? 7.102 5.009 35.216 1.00 18.00 119 HIS A CA 1
ATOM 1011 C C . HIS A 1 119 ? 6.604 3.690 34.636 1.00 17.92 119 HIS A C 1
ATOM 1012 O O . HIS A 1 119 ? 5.859 3.682 33.645 1.00 21.63 119 HIS A O 1
ATOM 1019 N N . LEU A 1 120 ? 7.026 2.587 35.256 1.00 16.57 120 LEU A N 1
ATOM 1020 C CA . LEU A 1 120 ? 6.612 1.229 34.949 1.00 16.41 120 LEU A CA 1
ATOM 1021 C C . LEU A 1 120 ? 6.067 0.593 36.220 1.00 16.46 120 LEU A C 1
ATOM 1022 O O . LEU A 1 120 ? 6.260 1.108 37.326 1.00 17.86 120 LEU A O 1
ATOM 1027 N N . SER A 1 121 ? 5.348 -0.514 36.057 1.00 16.80 121 SER A N 1
ATOM 1028 C CA . SER A 1 121 ? 4.845 -1.285 37.188 1.00 17.89 121 SER A CA 1
ATOM 1029 C C . SER A 1 121 ? 5.256 -2.737 37.089 1.00 17.67 121 SER A C 1
ATOM 1030 O O . SER A 1 121 ? 5.395 -3.284 36.005 1.00 17.58 121 SER A O 1
ATOM 1033 N N . ILE A 1 122 ? 5.435 -3.377 38.245 1.00 19.43 122 ILE A N 1
ATOM 1034 C CA . ILE A 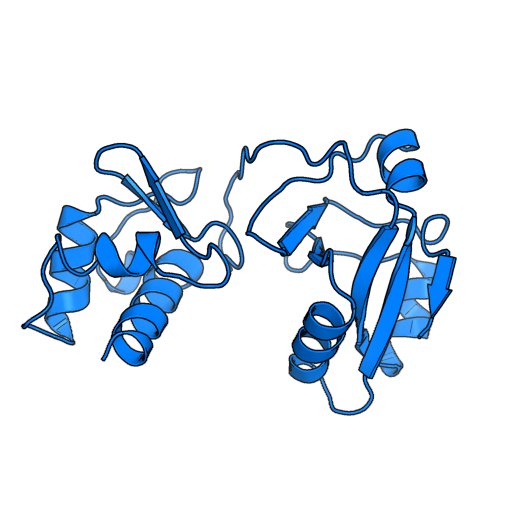1 122 ? 5.617 -4.829 38.236 1.00 20.11 122 ILE A CA 1
ATOM 1035 C C . ILE A 1 122 ? 4.306 -5.556 37.991 1.00 18.91 122 ILE A C 1
ATOM 1036 O O . ILE A 1 122 ? 4.311 -6.770 37.729 1.00 21.27 122 ILE A O 1
ATOM 1041 N N . ASN A 1 123 ? 3.184 -4.837 38.036 1.00 22.99 123 ASN A N 1
ATOM 1042 C CA . ASN A 1 123 ? 1.851 -5.415 38.083 1.00 26.73 123 ASN A CA 1
ATOM 1043 C C . ASN A 1 123 ? 1.003 -4.848 36.944 1.00 26.65 123 ASN A C 1
ATOM 1044 O O . ASN A 1 123 ? 0.932 -3.629 36.770 1.00 24.62 123 ASN A O 1
ATOM 1049 N N . TYR A 1 124 ? 0.360 -5.738 36.176 1.00 23.65 124 TYR A N 1
ATOM 1050 C CA . TYR A 1 124 ? -0.512 -5.307 35.081 1.00 25.38 124 TYR A CA 1
ATOM 1051 C C . TYR A 1 124 ? -1.661 -4.434 35.581 1.00 25.11 124 TYR A C 1
ATOM 1052 O O . TYR A 1 124 ? -2.013 -3.436 34.939 1.00 23.06 124 TYR A O 1
ATOM 1061 N N . GLU A 1 125 ? -2.296 -4.815 36.694 1.00 24.95 125 GLU A N 1
ATOM 1062 C CA . GLU A 1 125 ? -3.463 -4.060 37.151 1.00 25.40 125 GLU A CA 1
ATOM 1063 C C . GLU A 1 125 ? -3.069 -2.638 37.555 1.00 21.48 125 GLU A C 1
ATOM 1064 O O . GLU A 1 125 ? -3.801 -1.672 37.280 1.00 22.96 125 GLU A O 1
ATOM 1070 N N . ASP A 1 126 ? -1.895 -2.484 38.171 1.00 22.98 126 ASP A N 1
ATOM 1071 C CA . ASP A 1 126 ? -1.437 -1.149 38.553 1.00 23.77 126 ASP A CA 1
ATOM 1072 C C . ASP A 1 126 ? -1.169 -0.294 37.317 1.00 23.07 126 ASP A C 1
ATOM 1073 O O . ASP A 1 126 ? -1.524 0.892 37.273 1.00 23.57 126 ASP A O 1
ATOM 1078 N N . ALA A 1 127 ? -0.555 -0.895 36.302 1.00 21.00 127 ALA A N 1
ATOM 1079 C CA . ALA A 1 127 ? -0.326 -0.195 35.042 1.00 17.99 127 ALA A CA 1
ATOM 1080 C C . ALA A 1 127 ? -1.638 0.223 34.391 1.00 19.17 127 ALA A C 1
ATOM 1081 O O . ALA A 1 127 ? -1.768 1.363 33.927 1.00 20.68 127 ALA A O 1
ATOM 1083 N N . TYR A 1 128 ? -2.633 -0.670 34.372 1.00 20.65 128 TYR A N 1
ATOM 1084 C CA . TYR A 1 128 ? -3.929 -0.303 33.806 1.00 20.28 128 TYR A CA 1
ATOM 1085 C C . TYR A 1 128 ? -4.524 0.899 34.533 1.00 22.40 128 TYR A C 1
ATOM 1086 O O . TYR A 1 128 ? -4.995 1.863 33.904 1.00 22.15 128 TYR A O 1
ATOM 1095 N N . ASN A 1 129 ? -4.529 0.846 35.866 1.00 23.76 129 ASN A N 1
ATOM 1096 C CA . ASN A 1 129 ? -5.130 1.924 36.645 1.00 25.30 129 ASN A CA 1
ATOM 1097 C C . ASN A 1 129 ? -4.387 3.239 36.462 1.00 25.14 129 ASN A C 1
ATOM 1098 O O . ASN A 1 129 ? -5.010 4.309 36.434 1.00 26.77 129 ASN A O 1
ATOM 1103 N N . THR A 1 130 ? -3.068 3.177 36.305 1.00 23.29 130 THR A N 1
ATOM 1104 C CA . THR A 1 130 ? -2.290 4.374 36.013 1.00 23.22 130 THR A CA 1
ATOM 1105 C C . THR A 1 130 ? -2.660 4.942 34.650 1.00 24.28 130 THR A C 1
ATOM 1106 O O . THR A 1 130 ? -2.834 6.160 34.496 1.00 24.00 130 THR A O 1
ATOM 1110 N N . GLY A 1 131 ? -2.776 4.071 33.647 1.00 22.99 131 GLY A N 1
ATOM 1111 C CA . GLY A 1 131 ? -3.176 4.525 32.327 1.00 22.99 131 GLY A CA 1
ATOM 1112 C C . GLY A 1 131 ? -4.539 5.188 32.318 1.00 21.04 131 GLY A C 1
ATOM 1113 O O . GLY A 1 131 ? -4.781 6.104 31.526 1.00 24.63 131 GLY A O 1
ATOM 1114 N N . MET A 1 132 ? -5.450 4.734 33.186 1.00 21.24 132 MET A N 1
ATOM 1115 C CA . MET A 1 132 ? -6.775 5.357 33.234 1.00 20.62 132 MET A CA 1
ATOM 1116 C C . MET A 1 132 ? -6.713 6.837 33.595 1.00 22.51 132 MET A C 1
ATOM 1117 O O . MET A 1 132 ? -7.683 7.569 33.352 1.00 19.77 132 MET A O 1
ATOM 1122 N N . ARG A 1 133 ? -5.610 7.294 34.180 1.00 21.59 133 ARG A N 1
ATOM 1123 C CA . ARG A 1 133 ? -5.488 8.705 34.528 1.00 21.45 133 ARG A CA 1
ATOM 1124 C C . ARG A 1 133 ? -5.418 9.599 33.297 1.00 20.02 133 ARG A C 1
ATOM 1125 O O . ARG A 1 133 ? -5.635 10.813 33.412 1.00 22.81 133 ARG A O 1
ATOM 1133 N N . HIS A 1 134 ? -5.154 9.025 32.124 1.00 19.49 134 HIS A N 1
ATOM 1134 C CA . HIS A 1 134 ? -4.963 9.800 30.905 1.00 23.07 134 HIS A CA 1
ATOM 1135 C C . HIS A 1 134 ? -6.043 9.556 29.868 1.00 22.32 134 HIS A C 1
ATOM 1136 O O . HIS A 1 134 ? -5.940 10.070 28.747 1.00 25.00 134 HIS A O 1
ATOM 1143 N N . GLY A 1 135 ? -7.077 8.813 30.213 1.00 24.28 135 GLY A N 1
ATOM 1144 C CA . GLY A 1 135 ? -8.159 8.547 29.285 1.00 25.46 135 GLY A CA 1
ATOM 1145 C C . GLY A 1 135 ? -8.838 7.240 29.627 1.00 26.28 135 GLY A C 1
ATOM 1146 O O . GLY A 1 135 ? -8.403 6.489 30.496 1.00 30.67 135 GLY A O 1
ATOM 1147 N N . GLU A 1 136 ? -9.925 6.967 28.913 1.00 26.71 136 GLU A N 1
ATOM 1148 C CA . GLU A 1 136 ? -10.674 5.749 29.169 1.00 30.86 136 GLU A CA 1
ATOM 1149 C C . GLU A 1 136 ? -10.197 4.581 28.326 1.00 30.26 136 GLU A C 1
ATOM 1150 O O . GLU A 1 136 ? -10.371 3.428 28.738 1.00 3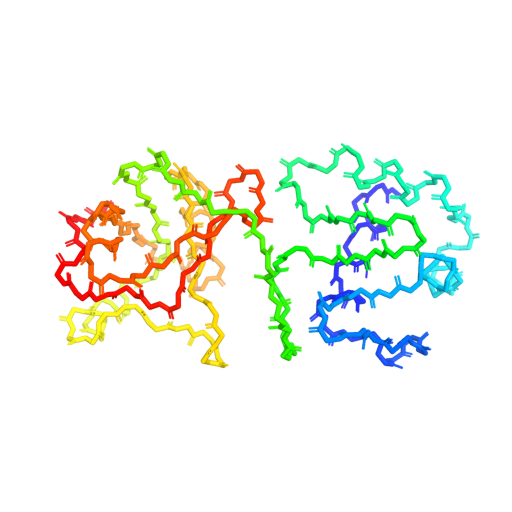2.23 136 GLU A O 1
ATOM 1156 N N . ASP A 1 137 ? -9.580 4.841 27.169 1.00 26.10 137 ASP A N 1
ATOM 1157 C CA . ASP A 1 137 ? -9.229 3.764 26.244 1.00 24.91 137 ASP A CA 1
ATOM 1158 C C . ASP A 1 137 ? -7.789 3.331 26.518 1.00 25.01 137 ASP A C 1
ATOM 1159 O O . ASP A 1 137 ? -6.850 3.614 25.771 1.00 26.88 137 ASP A O 1
ATOM 1164 N N . VAL A 1 138 ? -7.633 2.607 27.608 1.00 24.10 138 VAL A N 1
ATOM 1165 C CA . VAL A 1 138 ? -6.323 2.248 28.133 1.00 22.97 138 VAL A CA 1
ATOM 1166 C C . VAL A 1 138 ? -5.802 1.004 27.431 1.00 20.67 138 VAL A C 1
ATOM 1167 O O . VAL A 1 138 ? -6.558 0.067 27.140 1.00 23.01 138 VAL A O 1
ATOM 1171 N N . VAL A 1 139 ? -4.497 0.988 27.168 1.00 20.69 139 VAL A N 1
ATOM 1172 C CA . VAL A 1 139 ? -3.791 -0.228 26.790 1.00 19.14 139 VAL A CA 1
ATOM 1173 C C . VAL A 1 139 ? -2.588 -0.357 27.710 1.00 17.58 139 VAL A C 1
ATOM 1174 O O . VAL A 1 139 ? -2.079 0.638 28.235 1.00 20.85 139 VAL A O 1
ATOM 1178 N N . VAL A 1 140 ? -2.147 -1.590 27.941 1.00 15.78 140 VAL A N 1
ATOM 1179 C CA . VAL A 1 140 ? -0.982 -1.833 28.790 1.00 16.04 140 VAL A CA 1
ATOM 1180 C C . VAL A 1 140 ? 0.110 -2.463 27.934 1.00 18.31 140 VAL A C 1
ATOM 1181 O O . VAL A 1 140 ? -0.114 -3.492 27.286 1.00 19.87 140 VAL A O 1
ATOM 1185 N N . LEU A 1 141 ? 1.278 -1.834 27.911 1.00 16.63 141 LEU A N 1
ATOM 1186 C CA . LEU A 1 141 ? 2.433 -2.357 27.205 1.00 15.14 141 LEU A CA 1
ATOM 1187 C C . LEU A 1 141 ? 3.223 -3.298 28.102 1.00 15.85 141 LEU A C 1
ATOM 1188 O O . LEU A 1 141 ? 3.480 -2.988 29.274 1.00 18.32 141 LEU A O 1
ATOM 1193 N N . ILE A 1 142 ? 3.623 -4.433 27.534 1.00 16.88 142 ILE A N 1
ATOM 1194 C CA . ILE A 1 142 ? 4.536 -5.371 28.179 1.00 16.38 142 ILE A CA 1
ATOM 1195 C C . ILE A 1 142 ? 5.955 -4.989 27.800 1.00 15.86 142 ILE A C 1
ATOM 1196 O O . ILE A 1 142 ? 6.277 -4.862 26.606 1.00 17.81 142 ILE A O 1
ATOM 1201 N N . ILE A 1 143 ? 6.807 -4.823 28.810 1.00 16.75 143 ILE A N 1
ATOM 1202 C CA . ILE A 1 143 ? 8.175 -4.354 28.657 1.00 18.14 143 ILE A CA 1
ATOM 1203 C C . ILE A 1 143 ? 9.121 -5.471 29.064 1.00 16.15 143 ILE A C 1
ATOM 1204 O O . ILE A 1 143 ? 9.004 -6.035 30.164 1.00 18.26 143 ILE A O 1
ATOM 1209 N N . ASP A 1 144 ? 10.067 -5.774 28.181 1.00 18.34 144 ASP A N 1
ATOM 1210 C CA . ASP A 1 144 ? 11.120 -6.749 28.436 1.00 20.59 144 ASP A CA 1
ATOM 1211 C C . ASP A 1 144 ? 12.218 -6.051 29.235 1.00 20.62 144 ASP A C 1
ATOM 1212 O O . ASP A 1 144 ? 13.036 -5.311 28.682 1.00 21.49 144 ASP A O 1
ATOM 1217 N N . ALA A 1 145 ? 12.218 -6.264 30.553 1.00 21.09 145 ALA A N 1
ATOM 1218 C CA . ALA A 1 145 ? 13.163 -5.568 31.420 1.00 18.92 145 ALA A CA 1
ATOM 1219 C C . ALA A 1 145 ? 14.593 -6.036 31.202 1.00 19.22 145 ALA A C 1
ATOM 1220 O O . ALA A 1 145 ? 15.533 -5.244 31.361 1.00 20.58 145 ALA A O 1
ATOM 1222 N N . GLU A 1 146 ? 14.790 -7.309 30.854 1.00 22.66 146 GLU A N 1
ATOM 1223 C CA . GLU A 1 146 ? 16.149 -7.768 30.592 1.00 25.86 146 GLU A CA 1
ATOM 1224 C C . GLU A 1 146 ? 16.722 -7.074 29.366 1.00 23.57 146 GLU A C 1
ATOM 1225 O O . GLU A 1 146 ? 17.911 -6.725 29.332 1.00 26.12 146 GLU A O 1
ATOM 1231 N N . CYS A 1 147 ? 15.888 -6.827 28.355 1.00 22.89 147 CYS A N 1
ATOM 1232 C CA . CYS A 1 147 ? 16.426 -6.185 27.171 1.00 27.69 147 CYS A CA 1
ATOM 1233 C C . CYS A 1 147 ? 16.693 -4.706 27.468 1.00 24.48 147 CYS A C 1
ATOM 1234 O O . CYS A 1 147 ? 17.701 -4.159 27.007 1.00 25.04 147 CYS A O 1
ATOM 1237 N N . LEU A 1 148 ? 15.880 -4.082 28.339 1.00 21.82 148 LEU A N 1
ATOM 1238 C CA . LEU A 1 148 ? 16.204 -2.734 28.810 1.00 23.36 148 LEU A CA 1
ATOM 1239 C C . LEU A 1 148 ? 17.586 -2.688 29.447 1.00 22.77 148 LEU A C 1
ATOM 1240 O O . LEU A 1 148 ? 18.408 -1.823 29.116 1.00 25.17 148 LEU A O 1
ATOM 1245 N N . ARG A 1 149 ? 17.839 -3.588 30.402 1.00 21.38 149 ARG A N 1
ATOM 1246 C CA . ARG A 1 149 ? 19.136 -3.600 31.076 1.00 23.49 149 ARG A CA 1
ATOM 1247 C C . ARG A 1 149 ? 20.262 -3.840 30.092 1.00 28.15 149 ARG A C 1
ATOM 1248 O O . ARG A 1 149 ? 21.329 -3.224 30.195 1.00 28.65 149 ARG A O 1
ATOM 1256 N N . ASN A 1 150 ? 20.048 -4.748 29.138 1.00 26.11 150 ASN A N 1
ATOM 1257 C CA . ASN A 1 150 ? 21.106 -5.084 28.198 1.00 27.44 150 ASN A CA 1
ATOM 1258 C C . ASN A 1 150 ? 21.443 -3.908 27.297 1.00 26.64 150 ASN A C 1
ATOM 1259 O O . ASN A 1 150 ? 22.563 -3.835 26.779 1.00 28.23 150 ASN A O 1
ATOM 1264 N N . LYS A 1 151 ? 20.513 -2.971 27.121 1.00 26.58 151 LYS A N 1
ATOM 1265 C CA . LYS A 1 151 ? 20.815 -1.747 26.389 1.00 27.24 151 LYS A CA 1
ATOM 1266 C C . LYS A 1 151 ? 21.502 -0.700 27.253 1.00 30.22 151 LYS A C 1
ATOM 1267 O O . LYS A 1 151 ? 21.879 0.356 26.736 1.00 33.80 151 LYS A O 1
ATOM 1273 N N . GLY A 1 152 ? 21.673 -0.963 28.542 1.00 29.94 152 GLY A N 1
ATOM 1274 C CA . GLY A 1 152 ? 22.338 -0.032 29.430 1.00 30.21 152 GLY A CA 1
ATOM 1275 C C . GLY A 1 152 ? 21.433 0.785 30.326 1.00 28.74 152 GLY A C 1
ATOM 1276 O O . GLY A 1 152 ? 21.925 1.709 30.989 1.00 33.30 152 GLY A O 1
ATOM 1277 N N . TYR A 1 153 ? 20.138 0.486 30.380 1.00 28.00 153 TYR A N 1
ATOM 1278 C CA . TYR A 1 153 ? 19.230 1.235 31.242 1.00 27.85 153 TYR A CA 1
ATOM 1279 C C . TYR A 1 153 ? 19.137 0.569 32.607 1.00 27.62 153 TYR A C 1
ATOM 1280 O O . TYR A 1 153 ? 18.888 -0.636 32.702 1.00 33.59 153 TYR A O 1
ATOM 1289 N N . LYS A 1 154 ? 19.332 1.354 33.662 1.00 27.94 154 LYS A N 1
ATOM 1290 C CA . LYS A 1 154 ? 19.106 0.865 35.012 1.00 28.34 154 LYS A CA 1
ATOM 1291 C C . LYS A 1 154 ? 17.642 1.086 35.366 1.00 24.76 154 LYS A C 1
ATOM 1292 O O . LYS A 1 154 ? 17.097 2.166 35.127 1.00 26.74 154 LYS A O 1
ATOM 1298 N N . ILE A 1 155 ? 17.002 0.047 35.892 1.00 22.72 155 ILE A N 1
ATOM 1299 C CA . ILE A 1 155 ? 15.618 0.114 36.344 1.00 21.54 155 ILE A CA 1
ATOM 1300 C C . ILE A 1 155 ? 15.658 0.226 37.861 1.00 22.58 155 ILE A C 1
ATOM 1301 O O . ILE A 1 155 ? 16.285 -0.606 38.525 1.00 25.33 155 ILE A O 1
ATOM 1306 N N . LEU A 1 156 ? 15.017 1.251 38.414 1.00 18.88 156 LEU A N 1
ATOM 1307 C CA . LEU A 1 156 ? 15.128 1.500 39.846 1.00 20.13 156 LEU A CA 1
ATOM 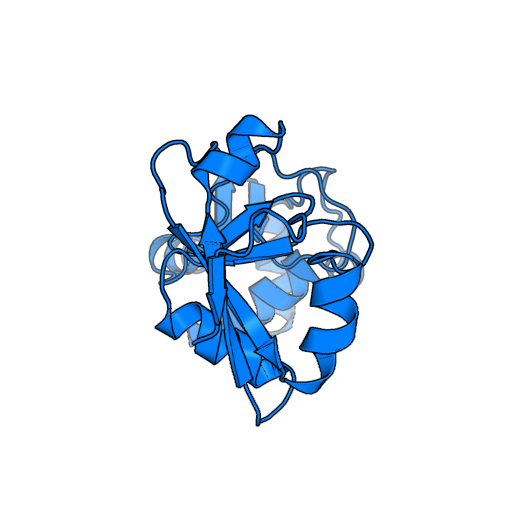1308 C C . LEU A 1 156 ? 13.825 1.195 40.569 1.00 20.23 156 LEU A C 1
ATOM 1309 O O . LEU A 1 156 ? 12.727 1.377 40.025 1.00 19.56 156 LEU A O 1
ATOM 1314 N N . LYS A 1 157 ? 13.962 0.734 41.816 1.00 19.84 157 LYS A N 1
ATOM 1315 C CA . LYS A 1 157 ? 12.817 0.422 42.676 1.00 18.49 157 LYS A CA 1
ATOM 1316 C C . LYS A 1 157 ? 12.362 1.710 43.350 1.00 22.31 157 LYS A C 1
ATOM 1317 O O . LYS A 1 157 ? 12.933 2.141 44.352 1.00 29.01 157 LYS A O 1
ATOM 1323 N N . ALA A 1 158 ? 11.335 2.340 42.802 1.00 19.98 158 ALA A N 1
ATOM 1324 C CA . ALA A 1 158 ? 10.862 3.596 43.366 1.00 20.82 158 ALA A CA 1
ATOM 1325 C C . ALA A 1 158 ? 9.769 3.388 44.399 1.00 23.42 158 ALA A C 1
ATOM 1326 O O . ALA A 1 158 ? 9.691 4.149 45.361 1.00 29.69 158 ALA A O 1
ATOM 1328 N N . GLY A 1 159 ? 8.902 2.404 44.201 1.00 25.51 159 GLY A N 1
ATOM 1329 C CA . GLY A 1 159 ? 7.900 2.061 45.190 1.00 24.24 159 GLY 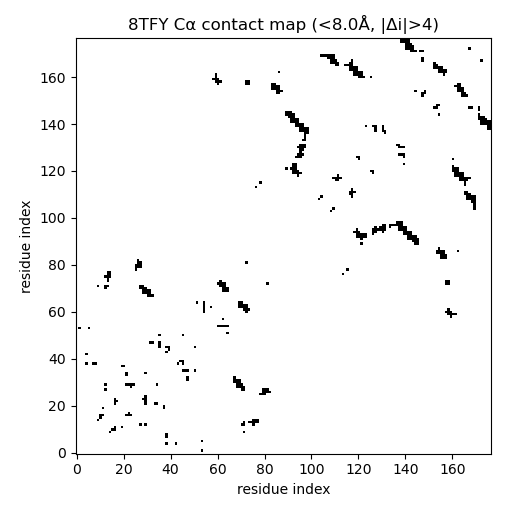A CA 1
ATOM 1330 C C . GLY A 1 159 ? 7.793 0.560 45.336 1.00 25.30 159 GLY A C 1
ATOM 1331 O O . GLY A 1 159 ? 8.588 -0.176 44.738 1.00 26.26 159 GLY A O 1
ATOM 1332 N N . LYS A 1 160 ? 6.826 0.088 46.129 1.00 23.99 160 LYS A N 1
ATOM 1333 C CA . LYS A 1 160 ? 6.614 -1.350 46.244 1.00 23.48 160 LYS A CA 1
ATOM 1334 C C . LYS A 1 160 ? 6.330 -1.979 44.885 1.00 26.57 160 LYS A C 1
ATOM 1335 O O . LYS A 1 160 ? 6.763 -3.103 44.614 1.00 30.86 160 LYS A O 1
ATOM 1341 N N . LYS A 1 161 ? 5.605 -1.273 44.019 1.00 24.75 161 LYS A N 1
ATOM 1342 C CA . LYS A 1 161 ? 5.321 -1.766 42.676 1.00 25.94 161 LYS A CA 1
ATOM 1343 C C . LYS A 1 161 ? 5.856 -0.868 41.563 1.00 23.49 161 LYS A C 1
ATOM 1344 O O . LYS A 1 161 ? 6.145 -1.375 40.468 1.00 24.50 161 LYS A O 1
ATOM 1350 N N . VAL A 1 162 ? 6.064 0.422 41.827 1.00 19.23 162 VAL A N 1
ATOM 1351 C CA . VAL A 1 162 ? 6.544 1.353 40.810 1.00 17.42 162 VAL A CA 1
ATOM 1352 C C . VAL A 1 162 ? 8.023 1.122 40.527 1.00 17.50 162 VAL A C 1
ATOM 1353 O O . VAL A 1 162 ? 8.846 0.972 41.446 1.00 18.50 162 VAL A O 1
ATOM 1357 N N . ARG A 1 163 ? 8.380 1.133 39.243 1.00 16.57 163 ARG A N 1
ATOM 1358 C CA . ARG A 1 163 ? 9.761 1.081 38.796 1.00 16.25 163 ARG A CA 1
ATOM 1359 C C . ARG A 1 163 ? 9.991 2.262 37.869 1.00 15.45 163 ARG A C 1
ATOM 1360 O O . ARG A 1 163 ? 9.081 2.684 37.155 1.00 20.50 163 ARG A O 1
ATOM 1368 N N . ILE A 1 164 ? 11.189 2.831 37.891 1.00 16.72 164 ILE A N 1
ATOM 1369 C CA . ILE A 1 164 ? 11.475 3.980 37.037 1.00 16.81 164 ILE A CA 1
ATOM 1370 C C . ILE A 1 164 ? 12.682 3.687 36.163 1.00 17.45 164 ILE A C 1
ATOM 1371 O O . ILE A 1 164 ? 13.622 3.001 36.579 1.00 18.90 164 ILE A O 1
ATOM 1376 N N . VAL A 1 165 ? 12.637 4.200 34.935 1.00 17.56 165 VAL A N 1
ATOM 1377 C CA . VAL A 1 165 ? 13.712 3.997 33.964 1.00 17.89 165 VAL A CA 1
ATOM 1378 C C . VAL A 1 165 ? 13.756 5.226 33.069 1.00 19.82 165 VAL A C 1
ATOM 1379 O O . VAL A 1 165 ? 12.747 5.900 32.884 1.00 20.70 165 VAL A O 1
ATOM 1383 N N . LYS A 1 166 ? 14.936 5.549 32.530 1.00 20.84 166 LYS A N 1
ATOM 1384 C CA . LYS A 1 166 ? 15.072 6.817 31.810 1.00 20.54 166 LYS A CA 1
ATOM 1385 C C . LYS A 1 166 ? 14.266 6.833 30.506 1.00 23.06 166 LYS A C 1
ATOM 1386 O O . LYS A 1 166 ? 13.754 7.888 30.101 1.00 25.17 166 LYS A O 1
ATOM 1392 N N . HIS A 1 167 ? 14.137 5.690 29.845 1.00 21.90 167 HIS A N 1
ATOM 1393 C CA . HIS A 1 167 ? 13.551 5.602 28.512 1.00 22.11 167 HIS A CA 1
ATOM 1394 C C . HIS A 1 167 ? 13.281 4.133 28.235 1.00 21.06 167 HIS A C 1
ATOM 1395 O O . HIS A 1 167 ? 13.978 3.267 28.772 1.00 22.22 167 HIS A O 1
ATOM 1402 N N . VAL A 1 168 ? 12.250 3.854 27.434 1.00 19.62 168 VAL A N 1
ATOM 1403 C CA . VAL A 1 168 ? 12.024 2.495 26.936 1.00 20.43 168 VAL A CA 1
ATOM 1404 C C . VAL A 1 168 ? 12.076 2.492 25.409 1.00 22.12 168 VAL A C 1
ATOM 1405 O O . VAL A 1 168 ? 11.140 2.974 24.757 1.00 22.93 168 VAL A O 1
ATOM 1409 N N . PRO A 1 169 ? 13.132 1.959 24.803 1.00 23.56 169 PRO A N 1
ATOM 1410 C CA . PRO A 1 169 ? 13.163 1.828 23.332 1.00 26.05 169 PRO A CA 1
ATOM 1411 C C . PRO A 1 169 ? 12.056 0.915 22.808 1.00 26.58 169 PRO A C 1
ATOM 1412 O O . PRO A 1 169 ? 11.592 0.015 23.504 1.00 25.01 169 PRO A O 1
ATOM 1416 N N A VAL A 1 170 ? 11.644 1.163 21.556 0.46 27.46 170 VAL A N 1
ATOM 1417 N N B VAL A 1 170 ? 11.649 1.141 21.549 0.54 27.91 170 VAL A N 1
ATOM 1418 C CA A VAL A 1 170 ? 10.596 0.359 20.924 0.46 25.54 170 VAL A CA 1
ATOM 1419 C CA B VAL A 1 170 ? 10.568 0.341 20.966 0.54 26.65 170 VAL A CA 1
ATOM 1420 C C A VAL A 1 170 ? 10.935 -1.123 20.996 0.46 22.46 170 VAL A C 1
ATOM 1421 C C B VAL A 1 170 ? 10.926 -1.139 20.977 0.54 24.18 170 VAL A C 1
ATOM 1422 O O A VAL A 1 170 ? 10.061 -1.967 21.238 0.46 23.79 170 VAL A O 1
ATOM 1423 O O B VAL A 1 170 ? 10.054 -2.001 21.158 0.54 27.37 170 VAL A O 1
ATOM 1430 N N . ASP A 1 171 ? 12.208 -1.458 20.766 1.00 25.11 171 ASP A N 1
ATOM 1431 C CA . ASP A 1 171 ? 12.668 -2.842 20.738 1.00 31.79 171 ASP A CA 1
ATOM 1432 C C . ASP A 1 171 ? 12.397 -3.591 22.032 1.00 30.29 171 ASP A C 1
ATOM 1433 O O . ASP A 1 171 ? 12.384 -4.827 22.017 1.00 30.80 171 ASP A O 1
ATOM 1438 N N . CYS A 1 172 ? 12.240 -2.887 23.157 1.00 24.83 172 CYS A N 1
ATOM 1439 C CA . CYS A 1 172 ? 11.931 -3.573 24.407 1.00 22.30 172 CYS A CA 1
ATOM 1440 C C . CYS A 1 172 ? 10.452 -3.685 24.726 1.00 21.69 172 CYS A C 1
ATOM 1441 O O . CYS A 1 172 ? 10.129 -4.227 25.792 1.00 24.70 172 CYS A O 1
ATOM 1444 N N . ILE A 1 173 ? 9.562 -3.269 23.832 1.00 18.23 173 ILE A N 1
ATOM 1445 C CA . ILE A 1 173 ? 8.128 -3.449 24.021 1.00 18.64 173 ILE A CA 1
ATOM 1446 C C . ILE A 1 173 ? 7.749 -4.785 23.393 1.00 23.54 173 ILE A C 1
ATOM 1447 O O . ILE A 1 173 ? 7.777 -4.939 22.169 1.00 25.94 173 ILE A O 1
ATOM 1452 N N . SER A 1 174 ? 7.399 -5.762 24.227 1.00 19.14 174 SER A N 1
ATOM 1453 C CA . SER A 1 174 ? 7.165 -7.111 23.740 1.00 19.33 174 SER A CA 1
ATOM 1454 C C . SER A 1 174 ? 5.699 -7.445 23.490 1.00 25.34 174 SER A C 1
ATOM 1455 O O . SER A 1 174 ? 5.417 -8.487 22.889 1.00 27.20 174 SER A O 1
ATOM 1458 N N . GLY A 1 175 ? 4.757 -6.610 23.916 1.00 21.25 175 GLY A N 1
ATOM 1459 C CA . GLY A 1 175 ? 3.359 -6.932 23.676 1.00 22.30 175 GLY A CA 1
ATOM 1460 C C . GLY A 1 175 ? 2.455 -5.795 24.105 1.00 19.66 175 GLY A C 1
ATOM 1461 O O . GLY A 1 175 ? 2.889 -4.843 24.762 1.00 19.78 175 GLY A O 1
ATOM 1462 N N . ILE A 1 176 ? 1.174 -5.919 23.720 1.00 18.76 176 ILE A N 1
ATOM 1463 C CA . ILE A 1 176 ? 0.118 -4.979 24.092 1.00 15.96 176 ILE A CA 1
ATOM 1464 C C . ILE A 1 176 ? -1.049 -5.778 24.666 1.00 21.86 176 ILE A C 1
ATOM 1465 O O . ILE A 1 176 ? -1.512 -6.751 24.051 1.00 22.77 176 ILE A O 1
ATOM 1470 N N . LEU A 1 177 ? -1.520 -5.369 25.845 1.00 18.83 177 LEU A N 1
ATOM 1471 C CA . LEU A 1 177 ? -2.640 -6.009 26.519 1.00 21.12 177 LEU A CA 1
ATOM 1472 C C . LEU A 1 177 ? -3.846 -5.090 26.602 1.00 28.11 177 LEU A C 1
ATOM 1473 O O . LEU A 1 177 ? -4.950 -5.627 26.514 1.00 28.43 177 LEU A O 1
#

InterPro domains:
  IPR002745 Phosphotransferase KptA/Tpt1 [PF01885] (3-164)
  IPR002745 Phosphotransferase KptA/Tpt1 [PTHR12684] (4-167)
  IPR022928 RNA 2'-phosphotransferase KptA, putative [MF_00299] (1-173)
  IPR042080 RNA 2'-phosphotransferase, N-terminal domain [G3DSA:1.10.10.970] (2-72)
  IPR042081 RNA 2'-phosphotransferase, C-terminal domain [G3DSA:3.20.170.30] (92-176)

Secondary structure (DSSP, 8-state):
-HHHHHHHHHHHHHT-TGGGT----TTS-EEHHHHHHHHTTT-TT--HHHHHHHHHH-TT--EEEETTEEEESS--SS-----PPB--S-SEEEEEEEGGGHHHHHHH-B--GGGS-EEEE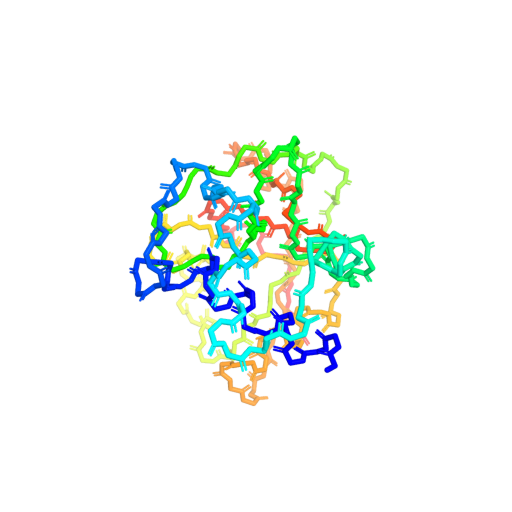SSHHHHHHHHGGG-SSEEEEEEEHHHHHHTTPPPEE-SSSEEEES-B-GGGEEEE-

Nearest PDB structures (foldseek):
  8tkb-assembly1_A  TM=9.952E-01  e=6.773E-35  Pyrococcus horikoshii OT3
  8tfz-assembly1_B  TM=9.795E-01  e=8.676E-34  Pyrococcus horikoshii OT3
  1wfx-assembly1_A  TM=9.052E-01  e=5.219E-20  Aeropyrum pernix
  6e3a-assembly1_A  TM=8.860E-01  e=7.987E-19  Acetivibrio thermocellus ATCC 27405
  6ede-assembly1_A  TM=8.808E-01  e=1.362E-18  Acetivibrio thermocellus ATCC 27405

Sequence (177 aa):
SRFKVSKLMAYILRHSPWEFGLEPDEEGFVSIEELVNAVRKVYPWVTEEYIIREIVERDEKGRYEIRGNKIRARYGHSYPVILRHEEDKESKVLYHGTVRRNLKGIMREGIKPMKRQYVHLSINYEDAYNTGMRHGEDVVVLIIDAECLRNKGYKILKAGKKVRIVKHVPVVDCISGIL

Radius of gyration: 17.28 Å; Cα contacts (8 Å, |Δi|>4): 325; chains: 1; bounding box: 33×37×49 Å

B-factor: mean 27.53, std 11.31, range [12.52, 90.54]

Foldseek 3Di:
DLVVLVVVLCCCQAPNVVVQVWDADQASKTFLVSVLVSSCVPVVPDDSVNVVVSCVPPPWNQKDDDPRIIHGLDNHPDHHDRPADFDPPQQKWKAKAAPVCCVVCLVFNDADDPLHWGKIWSDQVVRNVVRVVVHDRMKMWIFGVVVCVVVPWTWGCSTPTIIITRTGHNVGGDDID

Solvent-accessible surface area: 9952 Å² total; per-residue (Å²): 70,71,141,118,0,15,126,25,0,12,94,0,1,39,85,22,0,133,116,39,61,4,143,23,60,109,25,0,4,6,31,0,97,88,0,15,89,3,0,115,160,73,48,83,137,3,63,46,128,40,0,86,72,3,23,149,123,8,108,75,11,59,9,26,42,105,63,66,79,0,1,0,51,20,24,14,42,29,130,28,68,5,149,14,116,61,3,145,154,21,156,64,0,45,29,9,8,16,120,219,59,30,162,27,16,80,164,94,4,7,112,30,126,148,231,53,21,4,56,6,9,68,51,93,106,41,3,77,75,56,0,103,173,119,32,169,76,14,5,0,0,37,0,52,0,82,33,0,38,124,98,66,47,86,0,12,62,0,9,118,65,25,20,0,0,123,34,0,22,50,113,0,25,77,22,89,108

Organism: Pyrococcus horikoshii (strain ATCC 700860 / DSM 12428 / JCM 9974 / NBRC 100139 / OT-3) (NCBI:txid70601)